Protein AF-A0A1G6MYN5-F1 (afdb_monomer_lite)

Secondary structure (DSSP, 8-state):
---HHHHHHHHHHHHHH-GGGGGS--GGGGGS-GGGHHHHHHHHHHHHHHHHHHHHHHHHHHHHHT---GGGS--SHHHHHHHHHHS-S-----GGGGG-----EEEEEEETTEEEEEEESSHHHHHHHHHHHHHHHHHHHHHSHHHHHTTHHHHHHHHHHHHHHHHHHHT-TTTEEEEEEEGGGTEEEEEESS-SSHHHHHHHS--HHHHHHHHHHHHHHHHHH--EEE-

Foldseek 3Di:
DDDPVRVVVVVVVLCVVQVLLPVDDCVVVRPDDPVCVVVVSVLSSVLSVLLVVLLVVLLVVLCVQPVDDPVVAQQDDVLLQQQCQLQFLFDDDDCVLSVWPFDWDKRWGGHRNHTTIDTDRGPSNSNSNSNSSSVVLVVCCVVPVVSNVVCQVVLVCVLQVVLCVLCVVLVNNQQWDFPDADRSSLETEIDGPPDPDPVVSCVVPPDVSSVVSVVVSQVCCCNRRSHHYDD

Radius of gyration: 19.78 Å; chains: 1; bounding box: 45×41×48 Å

Sequence (231 aa):
MYDNDDYNEMIKKILENNPELRNFNLDFLKDINPDDLEEIISKLKEASMKFQKAEDKVKQKVNEKLSFEKKELSIDYDNYLKTIMIFPFALAVGEDILEDKSEEGYLKGEFFGKKVNFNYNNIYELISIKKNVAMKIGLLIRKNYPDFLEFREDIMSYLRNTTNKYLESFGFEEDFEIKDIREFNMVVKLKPKNYDSIEQFYENHLDLEKIDKYKILKAYLITEFSIAIID

Organism: NCBI:txid28234

pLDDT: mean 86.79, std 8.68, range [56.31, 96.38]

Structure (mmCIF, N/CA/C/O backbone):
data_AF-A0A1G6MYN5-F1
#
_entry.id   AF-A0A1G6MYN5-F1
#
loop_
_atom_site.group_PDB
_atom_site.id
_atom_site.type_symbol
_atom_site.label_atom_id
_atom_site.label_alt_id
_atom_site.label_comp_id
_atom_site.label_asym_id
_atom_site.label_entity_id
_atom_site.label_seq_id
_atom_site.pdbx_PDB_ins_code
_atom_site.Cartn_x
_atom_site.Cartn_y
_atom_site.Cartn_z
_atom_site.occupancy
_atom_site.B_iso_or_equiv
_atom_site.auth_seq_id
_atom_site.auth_comp_id
_atom_site.auth_asym_id
_atom_site.auth_atom_id
_atom_site.pdbx_PDB_model_num
ATOM 1 N N . MET A 1 1 ? 20.981 10.937 -19.500 1.00 56.59 1 MET A N 1
ATOM 2 C CA . MET A 1 1 ? 20.850 9.540 -19.045 1.00 56.59 1 MET A CA 1
ATOM 3 C C . MET A 1 1 ? 22.161 9.135 -18.414 1.00 56.59 1 MET A C 1
ATOM 5 O O . MET A 1 1 ? 23.184 9.187 -19.090 1.00 56.59 1 MET A O 1
ATOM 9 N N . TYR A 1 2 ? 22.126 8.833 -17.121 1.00 61.06 2 TYR A N 1
ATOM 10 C CA . TYR A 1 2 ? 23.288 8.346 -16.381 1.00 61.06 2 TYR A CA 1
ATOM 11 C C . TYR A 1 2 ? 23.479 6.846 -16.640 1.00 61.06 2 TYR A C 1
ATOM 13 O O . TYR A 1 2 ? 22.494 6.105 -16.708 1.00 61.06 2 TYR A O 1
ATOM 21 N N . ASP A 1 3 ? 24.729 6.398 -16.767 1.00 77.12 3 ASP A N 1
ATOM 22 C CA . ASP A 1 3 ? 25.039 4.970 -16.655 1.00 77.12 3 ASP A CA 1
ATOM 23 C C . ASP A 1 3 ? 24.784 4.495 -15.210 1.00 77.12 3 ASP A C 1
ATOM 25 O O . ASP A 1 3 ? 24.717 5.301 -14.279 1.00 77.12 3 ASP A O 1
ATOM 29 N N . ASN A 1 4 ? 24.596 3.191 -15.007 1.00 73.94 4 ASN A N 1
ATOM 30 C CA . ASN A 1 4 ? 24.208 2.609 -13.722 1.00 73.94 4 ASN A CA 1
ATOM 31 C C . ASN A 1 4 ? 25.201 2.936 -12.595 1.00 73.94 4 ASN A C 1
ATOM 33 O O . ASN A 1 4 ? 24.770 3.234 -11.481 1.00 73.94 4 ASN A O 1
ATOM 37 N N . ASP A 1 5 ? 26.506 2.914 -12.870 1.00 81.19 5 ASP A N 1
ATOM 38 C CA . ASP A 1 5 ? 27.530 3.195 -11.856 1.00 81.19 5 ASP A CA 1
ATOM 39 C C . ASP A 1 5 ? 27.539 4.679 -11.452 1.00 81.19 5 ASP A C 1
ATOM 41 O O . ASP A 1 5 ? 27.531 4.997 -10.258 1.00 81.19 5 ASP A O 1
ATOM 45 N N . ASP A 1 6 ? 27.432 5.584 -12.430 1.00 81.44 6 ASP A N 1
ATOM 46 C CA . ASP A 1 6 ? 27.347 7.031 -12.197 1.00 81.44 6 ASP A CA 1
ATOM 47 C C . ASP A 1 6 ? 26.062 7.409 -11.442 1.00 81.44 6 ASP A C 1
ATOM 49 O O . ASP A 1 6 ? 26.084 8.226 -10.516 1.00 81.44 6 ASP A O 1
ATOM 53 N N . TYR A 1 7 ? 24.935 6.780 -11.797 1.00 83.31 7 TYR A N 1
ATOM 54 C CA . TYR A 1 7 ? 23.655 6.965 -11.116 1.00 83.31 7 TYR A CA 1
ATOM 55 C C . TYR A 1 7 ? 23.725 6.513 -9.651 1.00 83.31 7 TYR A C 1
ATOM 57 O O . TYR A 1 7 ? 23.313 7.245 -8.748 1.00 83.31 7 TYR A O 1
ATOM 65 N N . ASN A 1 8 ? 24.303 5.337 -9.392 1.00 84.75 8 ASN A N 1
ATOM 66 C CA . ASN A 1 8 ? 24.459 4.811 -8.038 1.00 84.75 8 ASN A CA 1
ATOM 67 C C . ASN A 1 8 ? 25.338 5.722 -7.165 1.00 84.75 8 ASN A C 1
ATOM 69 O O . ASN A 1 8 ? 25.009 5.968 -5.999 1.00 84.75 8 ASN A O 1
ATOM 73 N N . GLU A 1 9 ? 26.434 6.258 -7.711 1.00 88.56 9 GLU A N 1
ATOM 74 C CA . GLU A 1 9 ? 27.291 7.201 -6.986 1.00 88.56 9 GLU A CA 1
ATOM 75 C C . GLU A 1 9 ? 26.574 8.535 -6.717 1.00 88.56 9 GLU A C 1
ATOM 77 O O . GLU A 1 9 ? 26.666 9.082 -5.610 1.00 88.56 9 GLU A O 1
ATOM 82 N N . MET A 1 10 ? 25.811 9.037 -7.692 1.00 88.69 10 MET A N 1
ATOM 83 C CA . MET A 1 10 ? 24.990 10.238 -7.544 1.00 88.69 10 MET A CA 1
ATOM 84 C C . MET A 1 10 ? 23.942 10.073 -6.435 1.00 88.69 10 MET A C 1
ATOM 86 O O . MET A 1 10 ? 23.881 10.902 -5.523 1.00 88.69 10 MET A O 1
ATOM 90 N N . ILE A 1 11 ? 23.160 8.987 -6.457 1.00 89.56 11 ILE A N 1
ATOM 91 C CA . ILE A 1 11 ? 22.150 8.693 -5.429 1.00 89.56 11 ILE A CA 1
ATOM 92 C C . ILE A 1 11 ? 22.792 8.574 -4.053 1.00 89.56 11 ILE A C 1
ATOM 94 O O . ILE A 1 11 ? 22.287 9.141 -3.080 1.00 89.56 11 ILE A O 1
ATOM 98 N N . LYS A 1 12 ? 23.937 7.894 -3.957 1.00 90.06 12 LYS A N 1
ATOM 99 C CA . LYS A 1 12 ? 24.660 7.772 -2.692 1.00 90.06 12 LYS A CA 1
ATOM 100 C C . LYS A 1 12 ? 25.031 9.146 -2.123 1.00 90.06 12 LYS A C 1
ATOM 102 O O . LYS A 1 12 ? 24.720 9.411 -0.963 1.00 90.06 12 LYS A O 1
ATOM 107 N N . LYS A 1 13 ? 25.605 10.043 -2.934 1.00 91.50 13 LYS A N 1
ATOM 108 C CA . LYS A 1 13 ? 25.933 11.421 -2.518 1.00 91.50 13 LYS A CA 1
ATOM 109 C C . LYS A 1 13 ? 24.691 12.215 -2.104 1.00 91.50 13 LYS A C 1
ATOM 111 O O . LYS A 1 13 ? 24.723 12.922 -1.097 1.00 91.50 13 LYS A O 1
ATOM 116 N N . ILE A 1 14 ? 23.586 12.088 -2.842 1.00 90.19 14 ILE A N 1
ATOM 117 C CA . ILE A 1 14 ? 22.315 12.752 -2.511 1.00 90.19 14 ILE A CA 1
ATOM 118 C C . ILE A 1 14 ? 21.819 12.312 -1.130 1.00 90.19 14 ILE A C 1
ATOM 120 O O . ILE A 1 14 ? 21.475 13.167 -0.314 1.00 90.19 14 ILE A O 1
ATOM 124 N N . LEU A 1 15 ? 21.812 11.005 -0.852 1.00 91.56 15 LEU A N 1
ATOM 125 C CA . LEU A 1 15 ? 21.312 10.434 0.403 1.00 91.56 15 LEU A CA 1
ATOM 126 C C . LEU A 1 15 ? 22.259 10.632 1.596 1.00 91.56 15 LEU A C 1
ATOM 128 O O . LEU A 1 15 ? 21.806 10.583 2.741 1.00 91.56 15 LEU A O 1
ATOM 132 N N . GLU A 1 16 ? 23.557 10.822 1.357 1.00 92.88 16 GLU A N 1
ATOM 133 C CA . GLU A 1 16 ? 24.522 11.227 2.388 1.00 92.88 16 GLU A CA 1
ATOM 134 C C . GLU A 1 16 ? 24.288 12.680 2.821 1.00 92.88 16 GLU A C 1
ATOM 136 O O . GLU A 1 16 ? 24.279 12.970 4.017 1.00 92.88 16 GLU A O 1
ATOM 141 N N . ASN A 1 17 ? 24.025 13.572 1.863 1.00 91.00 17 ASN A N 1
ATOM 142 C CA . ASN A 1 17 ? 23.798 14.995 2.128 1.00 91.00 17 ASN A CA 1
ATOM 143 C C . ASN A 1 17 ? 22.359 15.323 2.559 1.00 91.00 17 ASN A C 1
ATOM 145 O O . ASN A 1 17 ? 22.133 16.340 3.213 1.00 91.00 17 ASN A O 1
ATOM 149 N N . ASN A 1 18 ? 21.387 14.485 2.190 1.00 90.44 18 ASN A N 1
ATOM 150 C CA . ASN A 1 18 ? 19.957 14.686 2.441 1.00 90.44 18 ASN A CA 1
ATOM 151 C C . ASN A 1 18 ? 19.319 13.363 2.913 1.00 90.44 18 ASN A C 1
ATOM 153 O O . ASN A 1 18 ? 18.563 12.722 2.172 1.00 90.44 18 ASN A O 1
ATOM 157 N N . PRO A 1 19 ? 19.650 12.889 4.129 1.00 89.00 19 PRO A N 1
ATOM 158 C CA . PRO A 1 19 ? 19.192 11.594 4.636 1.00 89.00 19 PRO A CA 1
ATOM 159 C C . PRO A 1 19 ? 17.662 11.463 4.716 1.00 89.00 19 PRO A C 1
ATOM 161 O O . PRO A 1 19 ? 17.139 10.349 4.665 1.00 89.00 19 PRO A O 1
ATOM 164 N N . GLU A 1 20 ? 16.932 12.575 4.805 1.00 84.50 20 GLU A N 1
ATOM 165 C CA . GLU A 1 20 ? 15.470 12.638 4.786 1.00 84.50 20 GLU A CA 1
ATOM 166 C C . GLU A 1 20 ? 14.842 12.141 3.473 1.00 84.50 20 GLU A C 1
ATOM 168 O O . GLU A 1 20 ? 13.662 11.776 3.461 1.00 84.50 20 GLU A O 1
ATOM 173 N N . LEU A 1 21 ? 15.619 12.085 2.383 1.00 87.19 21 LEU A N 1
ATOM 174 C CA . LEU A 1 21 ? 15.157 11.638 1.067 1.00 87.19 21 LEU A CA 1
ATOM 175 C C . LEU A 1 21 ? 15.106 10.113 0.917 1.00 87.19 21 LEU A C 1
ATOM 177 O O . LEU A 1 21 ? 14.526 9.616 -0.043 1.00 87.19 21 LEU A O 1
ATOM 181 N N . ARG A 1 22 ? 15.610 9.350 1.898 1.00 83.06 22 ARG A N 1
ATOM 182 C CA . ARG A 1 22 ? 15.541 7.872 1.912 1.00 83.06 22 ARG A CA 1
ATOM 183 C C . ARG A 1 22 ? 14.116 7.309 1.892 1.00 83.06 22 ARG A C 1
ATOM 185 O O . ARG A 1 22 ? 13.938 6.114 1.690 1.00 83.06 22 ARG A O 1
ATOM 192 N N . ASN A 1 23 ? 13.117 8.149 2.155 1.00 72.50 23 ASN A N 1
ATOM 193 C CA . ASN A 1 23 ? 11.708 7.765 2.159 1.00 72.50 23 ASN A CA 1
ATOM 194 C C . ASN A 1 23 ? 11.050 7.844 0.770 1.00 72.50 23 ASN A C 1
ATOM 196 O O . ASN A 1 23 ? 9.886 7.472 0.643 1.00 72.50 23 ASN A O 1
ATOM 200 N N . PHE A 1 24 ? 11.763 8.338 -0.245 1.00 76.94 24 PHE A N 1
ATOM 201 C CA . PHE A 1 24 ? 11.274 8.461 -1.616 1.00 76.94 24 PHE A CA 1
ATOM 202 C C . PHE A 1 24 ? 11.892 7.378 -2.500 1.00 76.94 24 PHE A C 1
ATOM 204 O O . PHE A 1 24 ? 13.040 6.983 -2.295 1.00 76.94 24 PHE A O 1
ATOM 211 N N . ASN A 1 25 ? 11.142 6.922 -3.506 1.00 75.69 25 ASN A N 1
ATOM 212 C CA . ASN A 1 25 ? 11.751 6.211 -4.622 1.00 75.69 25 ASN A CA 1
ATOM 213 C C . ASN A 1 25 ? 12.433 7.250 -5.520 1.00 75.69 25 ASN A C 1
ATOM 215 O O . ASN A 1 25 ? 11.754 8.124 -6.054 1.00 75.69 25 ASN A O 1
ATOM 219 N N . LEU A 1 26 ? 13.756 7.167 -5.649 1.00 82.25 26 LEU A N 1
ATOM 220 C CA . LEU A 1 26 ? 14.553 8.114 -6.426 1.00 82.25 26 LEU A CA 1
ATOM 221 C C . LEU A 1 26 ? 14.899 7.606 -7.832 1.00 82.25 26 LEU A C 1
ATOM 223 O O . LEU A 1 26 ? 15.544 8.341 -8.567 1.00 82.25 26 LEU A O 1
ATOM 227 N N . ASP A 1 27 ? 14.436 6.413 -8.228 1.00 77.62 27 ASP A N 1
ATOM 228 C CA . ASP A 1 27 ? 14.738 5.778 -9.526 1.00 77.62 27 ASP A CA 1
ATOM 229 C C . ASP A 1 27 ? 14.432 6.668 -10.737 1.00 77.62 27 ASP A C 1
ATOM 231 O O . ASP A 1 27 ? 15.121 6.598 -11.754 1.00 77.62 27 ASP A O 1
ATOM 235 N N . PHE A 1 28 ? 13.448 7.561 -10.613 1.00 76.75 28 PHE A N 1
ATOM 236 C CA . PHE A 1 28 ? 13.094 8.528 -11.653 1.00 76.75 28 PHE A CA 1
ATOM 237 C C . PHE A 1 28 ? 14.210 9.550 -11.950 1.00 76.75 28 PHE A C 1
ATOM 239 O O . PHE A 1 28 ? 14.260 10.103 -13.046 1.00 76.75 28 PHE A O 1
ATOM 246 N N . LEU A 1 29 ? 15.148 9.769 -11.019 1.00 82.69 29 LEU A N 1
ATOM 247 C CA . LEU A 1 29 ? 16.277 10.683 -11.215 1.00 82.69 29 LEU A CA 1
ATOM 248 C C . LEU A 1 29 ? 17.272 10.181 -12.274 1.00 82.69 29 LEU A C 1
ATOM 250 O O . LEU A 1 29 ? 18.101 10.955 -12.747 1.00 82.69 29 LEU A O 1
ATOM 254 N N . LYS A 1 30 ? 17.210 8.903 -12.667 1.00 80.25 30 LYS A N 1
ATOM 255 C CA . LYS A 1 30 ? 18.104 8.326 -13.683 1.00 80.25 30 LYS A CA 1
ATOM 256 C C . LYS A 1 30 ? 17.929 8.966 -15.064 1.00 80.25 30 LYS A C 1
ATOM 258 O O . LYS A 1 30 ? 18.902 9.121 -15.815 1.00 80.25 30 LYS A O 1
ATOM 263 N N . ASP A 1 31 ? 16.701 9.373 -15.363 1.00 77.19 31 ASP A N 1
ATOM 264 C CA . ASP A 1 31 ? 16.297 9.909 -16.662 1.00 77.19 31 ASP A CA 1
ATOM 265 C C . ASP A 1 31 ? 16.166 11.439 -16.654 1.00 77.19 31 ASP A C 1
ATOM 267 O O . ASP A 1 31 ? 15.770 12.039 -17.653 1.00 77.19 31 ASP A O 1
ATOM 271 N N . ILE A 1 32 ? 16.537 12.080 -15.542 1.00 79.94 32 ILE A N 1
ATOM 272 C CA . ILE A 1 32 ? 16.354 13.514 -15.344 1.00 79.94 32 ILE A CA 1
ATOM 273 C C . ILE A 1 32 ? 17.451 14.340 -16.009 1.00 79.94 32 ILE A C 1
ATOM 275 O O . ILE A 1 32 ? 18.600 13.903 -16.139 1.00 79.94 32 ILE A O 1
ATOM 279 N N . ASN A 1 33 ? 17.099 15.554 -16.431 1.00 81.56 33 ASN A N 1
ATOM 280 C CA . ASN A 1 33 ? 18.081 16.520 -16.901 1.00 81.56 33 ASN A CA 1
ATOM 281 C C . ASN A 1 33 ? 18.935 16.987 -15.703 1.00 81.56 33 ASN A C 1
ATOM 283 O O . ASN A 1 33 ? 18.360 17.436 -14.709 1.00 81.56 33 ASN A O 1
ATOM 287 N N . PRO A 1 34 ? 20.279 16.900 -15.761 1.00 81.50 34 PRO A N 1
ATOM 288 C CA . PRO A 1 34 ? 21.144 17.301 -14.650 1.00 81.50 34 PRO A CA 1
ATOM 289 C C . PRO A 1 34 ? 20.908 18.733 -14.157 1.00 81.50 34 PRO A C 1
ATOM 291 O O . PRO A 1 34 ? 21.063 18.995 -12.967 1.00 81.50 34 PRO A O 1
ATOM 294 N N . ASP A 1 35 ? 20.498 19.634 -15.053 1.00 83.88 35 ASP A N 1
ATOM 295 C CA . ASP A 1 35 ? 20.207 21.032 -14.720 1.00 83.88 35 ASP A CA 1
ATOM 296 C C . ASP A 1 35 ? 18.985 21.179 -13.789 1.00 83.88 35 ASP A C 1
ATOM 298 O O . ASP A 1 35 ? 18.930 22.108 -12.986 1.00 83.88 35 ASP A O 1
ATOM 302 N N . ASP A 1 36 ? 18.043 20.230 -13.837 1.00 84.69 36 ASP A N 1
ATOM 303 C CA . ASP A 1 36 ? 16.818 20.234 -13.024 1.00 84.69 36 ASP A CA 1
ATOM 304 C C . ASP A 1 36 ? 17.011 19.505 -11.679 1.00 84.69 36 ASP A C 1
ATOM 306 O O . ASP A 1 36 ? 16.157 19.561 -10.788 1.00 84.69 36 ASP A O 1
ATOM 310 N N . LEU A 1 37 ? 18.144 18.813 -11.504 1.00 85.88 37 LEU A N 1
ATOM 311 C CA . LEU A 1 37 ? 18.396 17.945 -10.356 1.00 85.88 37 LEU A CA 1
ATOM 312 C C . LEU A 1 37 ? 18.348 18.720 -9.034 1.00 85.88 37 LEU A C 1
ATOM 314 O O . LEU A 1 37 ? 17.692 18.280 -8.090 1.00 85.88 37 LEU A O 1
ATOM 318 N N . GLU A 1 38 ? 19.011 19.876 -8.947 1.00 86.56 38 GLU A N 1
ATOM 319 C CA . GLU A 1 38 ? 19.022 20.676 -7.713 1.00 86.56 38 GLU A CA 1
ATOM 320 C C . GLU A 1 38 ? 17.620 21.161 -7.327 1.00 86.56 38 GLU A C 1
ATOM 322 O O . GLU A 1 38 ? 17.248 21.107 -6.149 1.00 86.56 38 GLU A O 1
ATOM 327 N N . GLU A 1 39 ? 16.820 21.585 -8.309 1.00 86.94 39 GLU A N 1
ATOM 328 C CA . GLU A 1 39 ? 15.441 22.020 -8.084 1.00 86.94 39 GLU A CA 1
ATOM 329 C C . GLU A 1 39 ? 14.593 20.872 -7.530 1.00 86.94 39 GLU A C 1
ATOM 331 O O . GLU A 1 39 ? 13.871 21.036 -6.543 1.00 86.94 39 GLU A O 1
ATOM 336 N N . ILE A 1 40 ? 14.713 19.687 -8.122 1.00 86.75 40 ILE A N 1
ATOM 337 C CA . ILE A 1 40 ? 13.932 18.513 -7.730 1.00 86.75 40 ILE A CA 1
ATOM 338 C C . ILE A 1 40 ? 14.336 18.021 -6.347 1.00 86.75 40 ILE A C 1
ATOM 340 O O . ILE A 1 40 ? 13.469 17.754 -5.514 1.00 86.75 40 ILE A O 1
ATOM 344 N N . ILE A 1 41 ? 15.635 17.984 -6.047 1.00 88.19 41 ILE A N 1
ATOM 345 C CA . ILE A 1 41 ? 16.116 17.680 -4.698 1.00 88.19 41 ILE A CA 1
ATOM 346 C C . ILE A 1 41 ? 15.558 18.690 -3.690 1.00 88.19 41 ILE A C 1
ATOM 348 O O . ILE A 1 41 ? 15.083 18.285 -2.628 1.00 88.19 41 ILE A O 1
ATOM 352 N N . SER A 1 42 ? 15.537 19.984 -4.018 1.00 87.75 42 SER A N 1
ATOM 353 C CA . SER A 1 42 ? 14.935 21.010 -3.160 1.00 87.75 42 SER A CA 1
ATOM 354 C C . SER A 1 42 ? 13.440 20.754 -2.907 1.00 87.75 42 SER A C 1
ATOM 356 O O . SER A 1 42 ? 13.007 20.737 -1.750 1.00 87.75 42 SER A O 1
ATOM 358 N N . LYS A 1 43 ? 12.662 20.444 -3.956 1.00 86.56 43 LYS A N 1
ATOM 359 C CA . LYS A 1 43 ? 11.232 20.095 -3.847 1.00 86.56 43 LYS A CA 1
ATOM 360 C C . LYS A 1 43 ? 11.002 18.858 -2.981 1.00 86.56 43 LYS A C 1
ATOM 362 O O . LYS A 1 43 ? 10.129 18.866 -2.116 1.00 86.56 43 LYS A O 1
ATOM 367 N N . LEU A 1 44 ? 11.802 17.807 -3.161 1.00 86.75 44 LEU A N 1
ATOM 368 C CA . LEU A 1 44 ? 11.697 16.581 -2.366 1.00 86.75 44 LEU A CA 1
ATOM 369 C C . LEU A 1 44 ? 12.015 16.824 -0.886 1.00 86.75 44 LEU A C 1
ATOM 371 O O . LEU A 1 44 ? 11.352 16.263 -0.012 1.00 86.75 44 LEU A O 1
ATOM 375 N N . LYS A 1 45 ? 12.992 17.686 -0.579 1.00 88.25 45 LYS A N 1
ATOM 376 C CA . LYS A 1 45 ? 13.301 18.077 0.806 1.00 88.25 45 LYS A CA 1
ATOM 377 C C . LYS A 1 45 ? 12.144 18.833 1.436 1.00 88.25 45 LYS A C 1
ATOM 379 O O . LYS A 1 45 ? 11.738 18.516 2.555 1.00 88.25 45 LYS A O 1
ATOM 384 N N . GLU A 1 46 ? 11.584 19.798 0.713 1.00 87.81 46 GLU A N 1
ATOM 385 C CA . GLU A 1 46 ? 10.413 20.539 1.172 1.00 87.81 46 GLU A CA 1
ATOM 386 C C . GLU A 1 46 ? 9.223 19.598 1.415 1.00 87.81 46 GLU A C 1
ATOM 388 O O . GLU A 1 46 ? 8.602 19.651 2.480 1.00 87.81 46 GLU A O 1
ATOM 393 N N . ALA A 1 47 ? 8.953 18.683 0.482 1.00 85.00 47 ALA A N 1
ATOM 394 C CA . ALA A 1 47 ? 7.919 17.665 0.624 1.00 85.00 47 ALA A CA 1
ATOM 395 C C . ALA A 1 47 ? 8.171 16.768 1.845 1.00 85.00 47 ALA A C 1
ATOM 397 O O . ALA A 1 47 ? 7.258 16.548 2.640 1.00 85.00 47 ALA A O 1
ATOM 398 N N . SER A 1 48 ? 9.409 16.310 2.056 1.00 87.38 48 SER A N 1
ATOM 399 C CA . SER A 1 48 ? 9.799 15.525 3.235 1.00 87.38 48 SER A CA 1
ATOM 400 C C . SER A 1 48 ? 9.498 16.273 4.540 1.00 87.38 48 SER A C 1
ATOM 402 O O . SER A 1 48 ? 8.857 15.734 5.445 1.00 87.38 48 SER A O 1
ATOM 404 N N . MET A 1 49 ? 9.856 17.561 4.613 1.00 88.38 49 MET A N 1
ATOM 405 C CA . MET A 1 49 ? 9.541 18.414 5.763 1.00 88.38 49 MET A CA 1
ATOM 406 C C . MET A 1 49 ? 8.029 18.593 5.968 1.00 88.38 49 MET A C 1
ATOM 408 O O . MET A 1 49 ? 7.558 18.570 7.110 1.00 88.38 49 MET A O 1
ATOM 412 N N . LYS A 1 50 ? 7.253 18.776 4.890 1.00 88.06 50 LYS A N 1
ATOM 413 C CA . LYS A 1 50 ? 5.783 18.874 4.948 1.00 88.06 50 LYS A CA 1
ATOM 414 C C . LYS A 1 50 ? 5.161 17.571 5.450 1.00 88.06 50 LYS A C 1
ATOM 416 O O . LYS A 1 50 ? 4.333 17.622 6.360 1.00 88.06 50 LYS A O 1
ATOM 421 N N . PHE A 1 51 ? 5.615 16.419 4.952 1.00 86.81 51 PHE A N 1
ATOM 422 C CA . PHE A 1 51 ? 5.193 15.103 5.437 1.00 86.81 51 PHE A CA 1
ATOM 423 C C . PHE A 1 51 ? 5.499 14.912 6.917 1.00 86.81 51 PHE A C 1
ATOM 425 O O . PHE A 1 51 ? 4.630 14.467 7.658 1.00 86.81 51 PHE A O 1
ATOM 432 N N . GLN A 1 52 ? 6.696 15.275 7.378 1.00 88.31 52 GLN A N 1
ATOM 433 C CA . GLN A 1 52 ? 7.058 15.110 8.784 1.00 88.31 52 GLN A CA 1
ATOM 434 C C . GLN A 1 52 ? 6.175 15.962 9.708 1.00 88.31 52 GLN A C 1
ATOM 436 O O . GLN A 1 52 ? 5.650 15.463 10.702 1.00 88.31 52 GLN A O 1
ATOM 441 N N . LYS A 1 53 ? 5.924 17.224 9.340 1.00 89.19 53 LYS A N 1
ATOM 442 C CA . LYS A 1 53 ? 4.999 18.098 10.081 1.00 89.19 53 LYS A CA 1
ATOM 443 C C . LYS A 1 53 ? 3.567 17.556 10.081 1.00 89.19 53 LYS A C 1
ATOM 445 O O . LYS A 1 53 ? 2.886 17.614 11.106 1.00 89.19 53 LYS A O 1
ATOM 450 N N . ALA A 1 54 ? 3.106 17.045 8.939 1.00 90.44 54 ALA A N 1
ATOM 451 C CA . ALA A 1 54 ? 1.789 16.435 8.811 1.00 90.44 54 ALA A CA 1
ATOM 452 C C . ALA A 1 54 ? 1.664 15.178 9.686 1.00 90.44 54 ALA A C 1
ATOM 454 O O . ALA A 1 54 ? 0.688 15.047 10.423 1.00 90.44 54 ALA A O 1
ATOM 455 N N . GLU A 1 55 ? 2.670 14.301 9.676 1.00 89.19 55 GLU A N 1
ATOM 456 C CA . GLU A 1 55 ? 2.748 13.100 10.514 1.00 89.19 55 GLU A CA 1
ATOM 457 C C . GLU A 1 55 ? 2.616 13.427 12.001 1.00 89.19 55 GLU A C 1
ATOM 459 O O . GLU A 1 55 ? 1.756 12.856 12.674 1.00 89.19 55 GLU A O 1
ATOM 464 N N . ASP A 1 56 ? 3.414 14.370 12.508 1.00 88.88 56 ASP A N 1
ATOM 465 C CA . ASP A 1 56 ? 3.411 14.729 13.930 1.00 88.88 56 ASP A CA 1
ATOM 466 C C . ASP A 1 56 ? 2.031 15.228 14.385 1.00 88.88 56 ASP A C 1
ATOM 468 O O . ASP A 1 56 ? 1.527 14.828 15.439 1.00 88.88 56 ASP A O 1
ATOM 472 N N . LYS A 1 57 ? 1.369 16.038 13.551 1.00 88.38 57 LYS A N 1
ATOM 473 C CA . LYS A 1 57 ? 0.017 16.553 13.811 1.00 88.38 57 LYS A CA 1
ATOM 474 C C . LYS A 1 57 ? -1.056 15.463 13.720 1.00 88.38 57 LYS A C 1
ATOM 476 O O . LYS A 1 57 ? -1.988 15.419 14.526 1.00 88.38 57 LYS A O 1
ATOM 481 N N . VAL A 1 58 ? -0.964 14.592 12.719 1.00 93.12 58 VAL A N 1
ATOM 482 C CA . VAL A 1 58 ? -1.986 13.583 12.410 1.00 93.12 58 VAL A CA 1
ATOM 483 C C . VAL A 1 58 ? -1.935 12.398 13.368 1.00 93.12 58 VAL A C 1
ATOM 485 O O . VAL A 1 58 ? -2.980 11.836 13.702 1.00 93.12 58 VAL A O 1
ATOM 488 N N . LYS A 1 59 ? -0.750 12.013 13.844 1.00 92.12 59 LYS A N 1
ATOM 489 C CA . LYS A 1 59 ? -0.560 10.814 14.666 1.00 92.12 59 LYS A CA 1
ATOM 490 C C . LYS A 1 59 ? -1.437 10.810 15.917 1.00 92.12 59 LYS A C 1
ATOM 492 O O . LYS A 1 59 ? -2.101 9.811 16.198 1.00 92.12 59 LYS A O 1
ATOM 497 N N . GLN A 1 60 ? -1.490 11.925 16.650 1.00 89.44 60 GLN A N 1
ATOM 498 C CA . GLN A 1 60 ? -2.359 12.054 17.825 1.00 89.44 60 GLN A CA 1
ATOM 499 C C . GLN A 1 60 ? -3.839 11.927 17.439 1.00 89.44 60 GLN A C 1
ATOM 501 O O . GLN A 1 60 ? -4.565 11.121 18.016 1.00 89.44 60 GLN A O 1
ATOM 506 N N . LYS A 1 61 ? -4.260 12.642 16.393 1.00 91.81 61 LYS A N 1
ATOM 507 C CA . LYS A 1 61 ? -5.634 12.620 15.880 1.00 91.81 61 LYS A CA 1
ATOM 508 C C . LYS A 1 61 ? -6.097 11.218 15.473 1.00 91.81 61 LYS A C 1
ATOM 510 O O . LYS A 1 61 ? -7.236 10.844 15.744 1.00 91.81 61 LYS A O 1
ATOM 515 N N . VAL A 1 62 ? -5.234 10.442 14.816 1.00 94.31 62 VAL A N 1
ATOM 516 C CA . VAL A 1 62 ? -5.524 9.047 14.448 1.00 94.31 62 VAL A CA 1
ATOM 517 C C . VAL A 1 62 ? -5.620 8.165 15.686 1.00 94.31 62 VAL A C 1
ATOM 519 O O . VAL A 1 62 ? -6.547 7.364 15.784 1.00 94.31 62 VAL A O 1
ATOM 522 N N . ASN A 1 63 ? -4.713 8.327 16.652 1.00 91.81 63 ASN A N 1
ATOM 523 C CA . ASN A 1 63 ? -4.752 7.565 17.900 1.00 91.81 63 ASN A CA 1
ATOM 524 C C . ASN A 1 63 ? -6.047 7.789 18.686 1.00 91.81 63 ASN A C 1
ATOM 526 O O . ASN A 1 63 ? -6.609 6.820 19.185 1.00 91.81 63 ASN A O 1
ATOM 530 N N . GLU A 1 64 ? -6.513 9.033 18.771 1.00 91.12 64 GLU A N 1
ATOM 531 C CA . GLU A 1 64 ? -7.747 9.393 19.473 1.00 91.12 64 GLU A CA 1
ATOM 532 C C . GLU A 1 64 ? -8.992 8.886 18.738 1.00 91.12 64 GLU A C 1
ATOM 534 O O . GLU A 1 64 ? -9.890 8.325 19.354 1.00 91.12 64 GLU A O 1
ATOM 539 N N . LYS A 1 65 ? -9.056 9.034 17.407 1.00 93.12 65 LYS A N 1
ATOM 540 C CA . LYS A 1 65 ? -10.236 8.609 16.633 1.00 93.12 65 LYS A CA 1
ATOM 541 C C . LYS A 1 65 ? -10.360 7.102 16.453 1.00 93.12 65 LYS A C 1
ATOM 543 O O . LYS A 1 65 ? -11.463 6.629 16.201 1.00 93.12 65 LYS A O 1
ATOM 548 N N . LEU A 1 66 ? -9.252 6.369 16.540 1.00 94.12 66 LEU A N 1
ATOM 549 C CA . LEU A 1 66 ? -9.217 4.911 16.412 1.00 94.12 66 LEU A CA 1
ATOM 550 C C . LEU A 1 66 ? -8.947 4.212 17.749 1.00 94.12 66 LEU A C 1
ATOM 552 O O . LEU A 1 6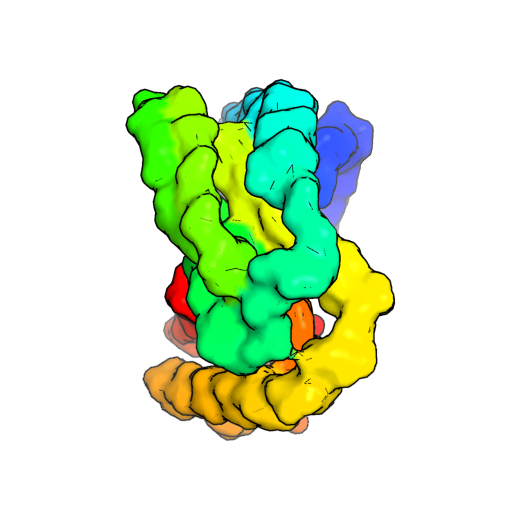6 ? -8.403 3.106 17.770 1.00 94.12 66 LEU A O 1
ATOM 556 N N . SER A 1 67 ? -9.304 4.835 18.873 1.00 91.31 67 SER A N 1
ATOM 557 C CA . SER A 1 67 ? -9.187 4.240 20.208 1.00 91.31 67 SER A CA 1
ATOM 558 C C . SER A 1 67 ? -10.323 3.247 20.502 1.00 91.31 67 SER A C 1
ATOM 560 O O . SER A 1 67 ? -10.971 3.335 21.542 1.00 91.31 67 SER A O 1
ATOM 562 N N . PHE A 1 68 ? -10.598 2.335 19.571 1.00 92.19 68 PHE A N 1
ATOM 563 C CA . PHE A 1 68 ? -11.627 1.309 19.731 1.00 92.19 68 PHE A CA 1
ATOM 564 C C . PHE A 1 68 ? -11.070 0.092 20.465 1.00 92.19 68 PHE A C 1
ATOM 566 O O . PHE A 1 68 ? -9.941 -0.346 20.215 1.00 92.19 68 PHE A O 1
ATOM 573 N N . GLU A 1 69 ? -11.880 -0.500 21.333 1.00 89.88 69 GLU A N 1
ATOM 574 C CA . GLU A 1 69 ? -11.606 -1.829 21.857 1.00 89.88 69 GLU A CA 1
ATOM 575 C C . GLU A 1 69 ? -11.897 -2.893 20.793 1.00 89.88 69 GLU A C 1
ATOM 577 O O . GLU A 1 69 ? -12.820 -2.761 19.992 1.00 89.88 69 GLU A O 1
ATOM 582 N N . LYS A 1 70 ? -11.158 -4.010 20.824 1.00 89.31 70 LYS A N 1
ATOM 583 C CA . LYS A 1 70 ? -11.344 -5.124 19.876 1.00 89.31 70 LYS A CA 1
ATOM 584 C C . LYS A 1 70 ? -12.808 -5.579 19.785 1.00 89.31 70 LYS A C 1
ATOM 586 O O . LYS A 1 70 ? -13.305 -5.798 18.692 1.00 89.31 70 LYS A O 1
ATOM 591 N N . LYS A 1 71 ? -13.501 -5.677 20.926 1.00 92.19 71 LYS A N 1
ATOM 592 C CA . LYS A 1 71 ? -14.904 -6.130 21.018 1.00 92.19 71 LYS A CA 1
ATOM 593 C C . LYS A 1 71 ? -15.897 -5.222 20.284 1.00 92.19 71 LYS A C 1
ATOM 595 O O . LYS A 1 71 ? -17.038 -5.609 20.071 1.00 92.19 71 LYS A O 1
ATOM 600 N N . GLU A 1 72 ? -15.491 -3.996 19.971 1.00 94.31 72 GLU A N 1
ATOM 601 C CA . GLU A 1 72 ? -16.310 -3.050 19.229 1.00 94.31 72 GLU A CA 1
ATOM 602 C C . GLU A 1 72 ? -16.144 -3.209 17.716 1.00 94.31 72 GLU A C 1
ATOM 604 O O . GLU A 1 72 ? -16.968 -2.688 16.971 1.00 94.31 72 GLU A O 1
ATOM 609 N N . LEU A 1 73 ? -15.088 -3.885 17.264 1.00 96.31 73 LEU A N 1
ATOM 610 C CA . LEU A 1 73 ? -14.743 -4.032 15.857 1.00 96.31 73 LEU A CA 1
ATOM 611 C C . LEU A 1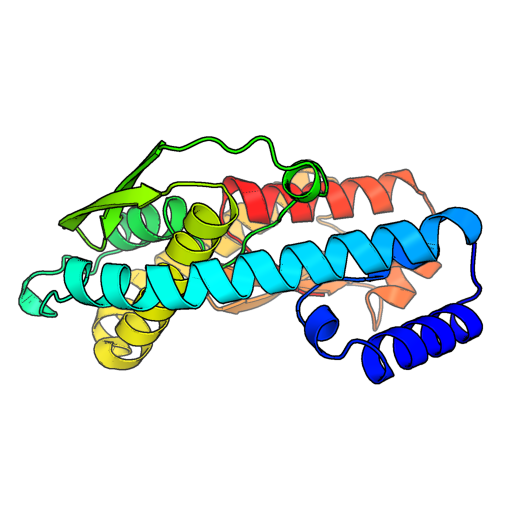 73 ? -15.382 -5.293 15.268 1.00 96.31 73 LEU A C 1
ATOM 613 O O . LEU A 1 73 ? -15.422 -6.337 15.916 1.00 96.31 73 LEU A O 1
ATOM 617 N N . SER A 1 74 ? -15.831 -5.195 14.017 1.00 95.81 74 SER A N 1
ATOM 618 C CA . SER A 1 74 ? -16.254 -6.345 13.210 1.00 95.81 74 SER A CA 1
ATOM 619 C C . SER A 1 74 ? -15.067 -6.797 12.368 1.00 95.81 74 SER A C 1
ATOM 621 O O . SER A 1 74 ? -14.730 -6.163 11.365 1.00 95.81 74 SER A O 1
ATOM 623 N N . ILE A 1 75 ? -14.364 -7.826 12.844 1.00 94.44 75 ILE A N 1
ATOM 624 C CA . ILE A 1 75 ? -13.204 -8.405 12.160 1.00 94.44 75 ILE A CA 1
ATOM 625 C C . ILE A 1 75 ? -13.713 -9.555 11.293 1.00 94.44 75 ILE A C 1
ATOM 627 O O . ILE A 1 75 ? -13.854 -10.679 11.754 1.00 94.44 75 ILE A O 1
ATOM 631 N N . ASP A 1 76 ? -14.024 -9.230 10.045 1.00 95.12 76 ASP A N 1
ATOM 632 C CA . ASP A 1 76 ? -14.467 -10.160 9.011 1.00 95.12 76 ASP A CA 1
ATOM 633 C C . ASP A 1 76 ? -13.923 -9.708 7.648 1.00 95.12 76 ASP A C 1
ATOM 635 O O . ASP A 1 76 ? -13.389 -8.599 7.516 1.00 95.12 76 ASP A O 1
ATOM 639 N N . TYR A 1 77 ? -14.049 -10.572 6.640 1.00 94.69 77 TYR A N 1
ATOM 640 C CA . TYR A 1 77 ? -13.536 -10.332 5.292 1.00 94.69 77 TYR A CA 1
ATOM 641 C C . TYR A 1 77 ? -14.032 -9.011 4.682 1.00 94.69 77 TYR A C 1
ATOM 643 O O . TYR A 1 77 ? -13.229 -8.200 4.213 1.00 94.69 77 TYR A O 1
ATOM 651 N N . ASP A 1 78 ? -15.341 -8.760 4.732 1.00 94.81 78 ASP A N 1
ATOM 652 C CA . ASP A 1 78 ? -15.956 -7.591 4.100 1.00 94.81 78 ASP A CA 1
ATOM 653 C C . ASP A 1 78 ? -15.486 -6.295 4.762 1.00 94.81 78 ASP A C 1
ATOM 655 O O . ASP A 1 78 ? -15.127 -5.322 4.092 1.00 94.81 78 ASP A O 1
ATOM 659 N N . ASN A 1 79 ? -15.468 -6.271 6.095 1.00 95.31 79 ASN A N 1
ATOM 660 C CA . ASN A 1 79 ? -15.009 -5.120 6.857 1.00 95.31 79 ASN A CA 1
ATOM 661 C C . ASN A 1 79 ? -13.498 -4.909 6.733 1.00 95.31 79 ASN A C 1
ATOM 663 O O . ASN A 1 79 ? -13.057 -3.756 6.708 1.00 95.31 79 ASN A O 1
ATOM 667 N N . TYR A 1 80 ? -12.707 -5.978 6.600 1.00 94.31 80 TYR A N 1
ATOM 668 C CA . TYR A 1 80 ? -11.289 -5.876 6.271 1.00 94.31 80 TYR A CA 1
ATOM 669 C C . TYR A 1 80 ? -11.101 -5.179 4.919 1.00 94.31 80 TYR A C 1
ATOM 671 O O . TYR A 1 80 ? -10.445 -4.136 4.880 1.00 94.31 80 TYR A O 1
ATOM 679 N N . LEU A 1 81 ? -11.743 -5.670 3.849 1.00 91.44 81 LEU A N 1
ATOM 680 C CA . LEU A 1 81 ? -11.652 -5.077 2.508 1.00 91.44 81 LEU A CA 1
ATOM 681 C C . LEU A 1 81 ? -12.094 -3.611 2.486 1.00 91.44 81 LEU A C 1
ATOM 683 O O . LEU A 1 81 ? -11.372 -2.755 1.974 1.00 91.44 81 LEU A O 1
ATOM 687 N N . LYS A 1 82 ? -13.244 -3.287 3.088 1.00 92.00 82 LYS A N 1
ATOM 688 C CA . LYS A 1 82 ? -13.727 -1.897 3.188 1.00 92.00 82 LYS A CA 1
ATOM 689 C C . LYS A 1 82 ? -12.731 -0.988 3.893 1.00 92.00 82 LYS A C 1
ATOM 691 O O . LYS A 1 82 ? -12.540 0.152 3.474 1.00 92.00 82 LYS A O 1
ATOM 696 N N . THR A 1 83 ? -12.091 -1.491 4.945 1.00 93.75 83 THR A N 1
ATOM 697 C CA . THR A 1 83 ? -11.096 -0.723 5.691 1.00 93.75 83 THR A CA 1
ATOM 698 C C . THR A 1 83 ? -9.870 -0.447 4.827 1.00 93.75 83 THR A C 1
ATOM 700 O O . THR A 1 83 ? -9.460 0.707 4.707 1.00 93.75 83 THR A O 1
ATOM 703 N N . ILE A 1 84 ? -9.299 -1.471 4.188 1.00 90.00 84 ILE A N 1
ATOM 704 C CA . ILE A 1 84 ? -8.062 -1.307 3.413 1.00 90.00 84 ILE A CA 1
ATOM 705 C C . ILE A 1 84 ? -8.267 -0.524 2.110 1.00 90.00 84 ILE A C 1
ATOM 707 O O . ILE A 1 84 ? -7.355 0.180 1.702 1.00 90.00 84 ILE A O 1
ATOM 711 N N . MET A 1 85 ? -9.458 -0.551 1.498 1.00 85.88 85 MET A N 1
ATOM 712 C CA . MET A 1 85 ? -9.757 0.280 0.319 1.00 85.88 85 MET A CA 1
ATOM 713 C C . MET A 1 85 ? -9.720 1.782 0.638 1.00 85.88 85 MET A C 1
ATOM 715 O O . MET A 1 85 ? -9.344 2.594 -0.204 1.00 85.88 85 MET A O 1
ATOM 719 N N . ILE A 1 86 ? -10.097 2.175 1.859 1.00 88.25 86 ILE A N 1
ATOM 720 C CA . ILE A 1 86 ? -10.010 3.575 2.303 1.00 88.25 86 ILE A CA 1
ATOM 721 C C . ILE A 1 86 ? -8.610 3.898 2.844 1.00 88.25 86 ILE A C 1
ATOM 723 O O . ILE A 1 86 ? -8.092 5.003 2.639 1.00 88.25 86 ILE A O 1
ATOM 727 N N . PHE A 1 87 ? -8.005 2.939 3.546 1.00 89.56 87 PHE A N 1
ATOM 728 C CA . PHE A 1 87 ? -6.732 3.073 4.251 1.00 89.56 87 PHE A CA 1
ATOM 729 C C . PHE A 1 87 ? -5.729 2.022 3.753 1.00 89.56 87 PHE A C 1
ATOM 731 O O . PHE A 1 87 ? -5.455 1.040 4.449 1.00 89.56 87 PHE A O 1
ATOM 738 N N . PRO A 1 88 ? -5.190 2.215 2.542 1.00 83.31 88 PRO A N 1
ATOM 739 C CA . PRO A 1 88 ? -4.396 1.201 1.867 1.00 83.31 88 PRO A CA 1
ATOM 740 C C . PRO A 1 88 ? -3.024 1.002 2.516 1.00 83.31 88 PRO A C 1
ATOM 742 O O . PRO A 1 88 ? -2.410 1.945 3.021 1.00 83.31 88 PRO A O 1
ATOM 745 N N . PHE A 1 89 ? -2.520 -0.236 2.469 1.00 78.75 89 PHE A N 1
ATOM 746 C CA . PHE A 1 89 ? -1.163 -0.574 2.924 1.00 78.75 89 PHE A CA 1
ATOM 747 C C . PHE A 1 89 ? -0.071 -0.072 1.975 1.00 78.75 89 PHE A C 1
ATOM 749 O O . PHE A 1 89 ? 1.059 0.151 2.411 1.00 78.75 89 PHE A O 1
ATOM 756 N N . ALA A 1 90 ? -0.413 0.119 0.701 1.00 75.06 90 ALA A N 1
ATOM 757 C CA . ALA A 1 90 ? 0.459 0.648 -0.334 1.00 75.06 90 ALA A CA 1
ATOM 758 C C . ALA A 1 90 ? -0.166 1.906 -0.942 1.00 75.06 90 ALA A C 1
ATOM 760 O O . ALA A 1 90 ? -1.350 1.921 -1.266 1.00 75.06 90 ALA A O 1
ATOM 761 N N . LEU A 1 91 ? 0.630 2.963 -1.086 1.00 72.12 91 LEU A N 1
ATOM 762 C CA . LEU A 1 91 ? 0.213 4.225 -1.689 1.00 72.12 91 LEU A CA 1
ATOM 763 C C . LEU A 1 91 ? 1.245 4.625 -2.735 1.00 72.12 91 LEU A C 1
ATOM 765 O O . LEU A 1 91 ? 2.416 4.800 -2.403 1.00 72.12 91 LEU A O 1
ATOM 769 N N . ALA A 1 92 ? 0.796 4.784 -3.977 1.00 69.50 92 ALA A N 1
ATOM 770 C CA . ALA A 1 92 ? 1.552 5.485 -5.001 1.00 69.50 92 ALA A CA 1
ATOM 771 C C . ALA A 1 92 ? 1.193 6.974 -4.928 1.00 69.50 92 ALA A C 1
ATOM 773 O O . ALA A 1 92 ? 0.017 7.335 -4.892 1.00 69.50 92 ALA A O 1
ATOM 774 N N . VAL A 1 93 ? 2.213 7.822 -4.858 1.00 67.19 93 VAL A N 1
ATOM 775 C CA . VAL A 1 93 ? 2.091 9.280 -4.807 1.00 67.19 93 VAL A CA 1
ATOM 776 C C . VAL A 1 93 ? 2.814 9.816 -6.033 1.00 67.19 93 VAL A C 1
ATOM 778 O O . VAL A 1 93 ? 4.004 9.549 -6.191 1.00 67.19 93 VAL A O 1
ATOM 781 N N . GLY A 1 94 ? 2.077 10.487 -6.917 1.00 65.81 94 GLY A N 1
ATOM 782 C CA . GLY A 1 94 ? 2.630 11.105 -8.118 1.00 65.81 94 GLY A CA 1
ATOM 783 C C . GLY A 1 94 ? 3.356 12.417 -7.818 1.00 65.81 94 GLY A C 1
ATOM 784 O O . GLY A 1 94 ? 3.268 12.966 -6.716 1.00 65.81 94 GLY A O 1
ATOM 785 N N . GLU A 1 95 ? 4.084 12.922 -8.814 1.00 64.06 95 GLU A N 1
ATOM 786 C CA . GLU A 1 95 ? 4.798 14.204 -8.735 1.00 64.06 95 GLU A CA 1
ATOM 787 C C . GLU A 1 95 ? 3.851 15.405 -8.610 1.00 64.06 95 GLU A C 1
ATOM 789 O O . GLU A 1 95 ? 4.222 16.425 -8.038 1.00 64.06 95 GLU A O 1
ATOM 794 N N . ASP A 1 96 ? 2.601 15.268 -9.054 1.00 60.38 96 ASP A N 1
ATOM 795 C CA . ASP A 1 96 ? 1.536 16.269 -8.940 1.00 60.38 96 ASP A CA 1
ATOM 796 C C . ASP A 1 96 ? 1.259 16.690 -7.487 1.00 60.38 96 ASP A C 1
ATOM 798 O O . ASP A 1 96 ? 0.847 17.818 -7.213 1.00 60.38 96 ASP A O 1
ATOM 802 N N . ILE A 1 97 ? 1.557 15.810 -6.530 1.00 68.31 97 ILE A N 1
ATOM 803 C CA . ILE A 1 97 ? 1.441 16.089 -5.095 1.00 68.31 97 ILE A CA 1
ATOM 804 C C . ILE A 1 97 ? 2.530 17.071 -4.614 1.00 68.31 97 ILE A C 1
ATOM 806 O O . ILE A 1 97 ? 2.325 17.779 -3.622 1.00 68.31 97 ILE A O 1
ATOM 810 N N . LEU A 1 98 ? 3.657 17.180 -5.331 1.00 64.88 98 LEU A N 1
ATOM 811 C CA . LEU A 1 98 ? 4.723 18.151 -5.051 1.00 64.88 98 LEU A CA 1
ATOM 812 C C . LEU A 1 98 ? 4.330 19.582 -5.453 1.00 64.88 98 LEU A C 1
ATOM 814 O O . LEU A 1 98 ? 4.872 20.532 -4.892 1.00 64.88 98 LEU A O 1
ATOM 818 N N . GLU A 1 99 ? 3.373 19.749 -6.370 1.00 65.38 99 GLU A N 1
ATOM 819 C CA . GLU A 1 99 ? 2.941 21.060 -6.887 1.00 65.38 99 GLU A CA 1
ATOM 820 C C . GLU A 1 99 ? 1.896 21.771 -6.002 1.00 65.38 99 GLU A C 1
ATOM 822 O O . GLU A 1 99 ? 1.424 22.856 -6.337 1.00 65.38 99 GLU A O 1
ATOM 827 N N . ASP A 1 100 ? 1.564 21.181 -4.848 1.00 63.66 100 ASP A N 1
ATOM 828 C CA . ASP A 1 100 ? 0.824 21.784 -3.731 1.00 63.66 100 ASP A CA 1
ATOM 829 C C . ASP A 1 100 ? -0.439 22.570 -4.135 1.00 63.66 100 ASP A C 1
ATOM 831 O O . ASP A 1 100 ? -0.610 23.754 -3.831 1.00 63.66 100 ASP A O 1
ATOM 835 N N . LYS A 1 101 ? -1.401 21.887 -4.763 1.00 60.91 101 LYS A N 1
ATOM 836 C CA . LYS A 1 101 ? -2.794 22.353 -4.740 1.00 60.91 101 LYS A CA 1
ATOM 837 C C . LYS A 1 101 ? -3.388 21.962 -3.390 1.00 60.91 101 LYS A C 1
ATOM 839 O O . LYS A 1 101 ? -3.956 20.888 -3.225 1.00 60.91 101 LYS A O 1
ATOM 844 N N . SER A 1 102 ? -3.157 22.812 -2.391 1.00 60.16 102 SER A N 1
ATOM 84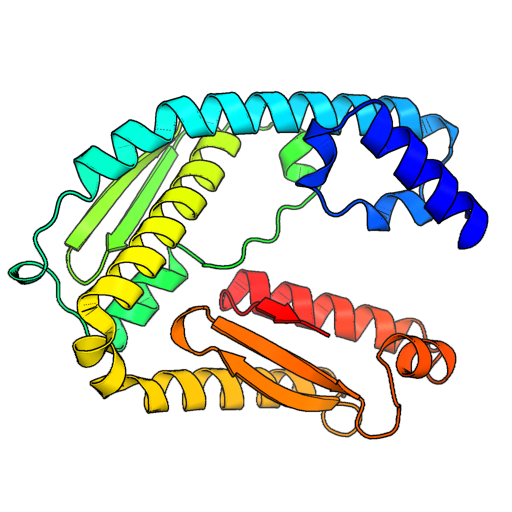5 C CA . SER A 1 102 ? -3.681 22.653 -1.034 1.00 60.16 102 SER A CA 1
ATOM 846 C C . SER A 1 102 ? -5.213 22.580 -1.044 1.00 60.16 102 SER A C 1
ATOM 848 O O . SER A 1 102 ? -5.895 23.601 -1.047 1.00 60.16 102 SER A O 1
ATOM 850 N N . GLU A 1 103 ? -5.753 21.363 -1.034 1.00 72.06 103 GLU A N 1
ATOM 851 C CA . GLU A 1 103 ? -7.177 21.112 -0.831 1.00 72.06 103 GLU A CA 1
ATOM 852 C C . GLU A 1 103 ? -7.404 20.591 0.590 1.00 72.06 103 GLU A C 1
ATOM 854 O O . GLU A 1 103 ? -6.912 19.529 0.986 1.00 72.06 103 GLU A O 1
ATOM 859 N N . GLU A 1 104 ? -8.145 21.367 1.379 1.00 88.19 104 GLU A N 1
ATOM 860 C CA . GLU A 1 104 ? -8.706 20.900 2.640 1.00 88.19 104 GLU A CA 1
ATOM 861 C C . GLU A 1 104 ? -9.910 19.987 2.381 1.00 88.19 104 GLU A C 1
ATOM 863 O O . GLU A 1 104 ? -10.647 20.145 1.407 1.00 88.19 104 GLU A O 1
ATOM 868 N N . GLY A 1 105 ? -10.140 19.017 3.261 1.00 90.56 105 GLY A N 1
ATOM 869 C CA . GLY A 1 105 ? -11.230 18.078 3.052 1.00 90.56 105 GLY A CA 1
ATOM 870 C C . GLY A 1 105 ? -11.488 17.123 4.202 1.00 90.56 105 GLY A C 1
ATOM 871 O O . GLY A 1 105 ? -11.024 17.295 5.333 1.00 90.56 105 GLY A O 1
ATOM 872 N N . TYR A 1 106 ? -12.289 16.104 3.891 1.00 92.00 106 TYR A N 1
ATOM 873 C CA . TYR A 1 106 ? -12.743 15.090 4.835 1.00 92.00 106 TYR A CA 1
ATOM 874 C C . TYR A 1 106 ? -12.562 13.694 4.246 1.00 92.00 106 TYR A C 1
ATOM 876 O O . TYR A 1 106 ? -13.224 13.336 3.274 1.00 92.00 106 TYR A O 1
ATOM 884 N N . LEU A 1 107 ? -11.729 12.874 4.883 1.00 92.12 107 LEU A N 1
ATOM 885 C CA . LEU A 1 107 ? -11.633 11.448 4.601 1.00 92.12 107 LEU A CA 1
ATOM 886 C C . LEU A 1 107 ? -12.663 10.702 5.452 1.00 92.12 107 LEU A C 1
ATOM 888 O O . LEU A 1 107 ? -12.483 10.549 6.663 1.00 92.12 107 LEU A O 1
ATOM 892 N N . LYS A 1 108 ? -13.744 10.247 4.818 1.00 93.25 108 LYS A N 1
ATOM 893 C CA . LYS A 1 108 ? -14.794 9.431 5.441 1.00 93.25 108 LYS A CA 1
ATOM 894 C C . LYS A 1 108 ? -14.642 7.978 5.010 1.00 93.25 108 LYS A C 1
ATOM 896 O O . LYS A 1 108 ? -14.390 7.712 3.841 1.00 93.25 108 LYS A O 1
ATOM 901 N N . GLY A 1 109 ? -14.847 7.052 5.938 1.00 90.56 109 GLY A N 1
ATOM 902 C CA . GLY A 1 109 ? -14.805 5.626 5.637 1.00 90.56 109 GLY A CA 1
ATOM 903 C C . GLY A 1 109 ? -15.182 4.762 6.827 1.00 90.56 109 GLY A C 1
ATOM 904 O O . GLY A 1 109 ? -15.740 5.247 7.816 1.00 90.56 109 GLY A O 1
ATOM 905 N N . GLU A 1 110 ? -14.859 3.479 6.725 1.00 92.81 110 GLU A N 1
ATOM 906 C CA . GLU A 1 110 ? -15.077 2.494 7.778 1.00 92.81 110 GLU A CA 1
ATOM 907 C C . GLU A 1 110 ? -13.739 1.918 8.247 1.00 92.81 110 GLU A C 1
ATOM 909 O O . GLU A 1 110 ? -12.830 1.693 7.454 1.00 92.81 110 GLU A O 1
ATOM 914 N N . PHE A 1 111 ? -13.619 1.711 9.555 1.00 95.75 111 PHE A N 1
ATOM 915 C CA . PHE A 1 111 ? -12.524 1.010 10.206 1.00 95.75 111 PHE A CA 1
ATOM 916 C C . PHE A 1 111 ? -13.121 -0.173 10.966 1.00 95.75 111 PHE A C 1
ATOM 918 O O . PHE A 1 111 ? -13.688 0.006 12.044 1.00 95.75 111 PHE A O 1
ATOM 925 N N . PHE A 1 112 ? -13.061 -1.361 10.366 1.00 96.00 112 PHE A N 1
ATOM 926 C CA . PHE A 1 112 ? -13.621 -2.611 10.893 1.00 96.00 112 PHE A CA 1
ATOM 927 C C . PHE A 1 112 ? -15.048 -2.454 11.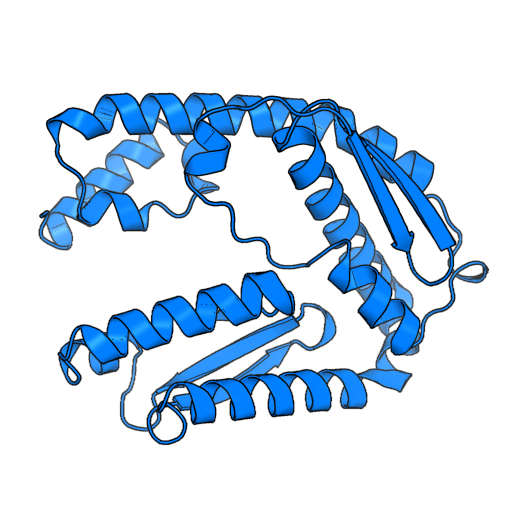453 1.00 96.00 112 PHE A C 1
ATOM 929 O O . PHE A 1 112 ? -15.307 -2.670 12.639 1.00 96.00 112 PHE A O 1
ATOM 936 N N . GLY A 1 113 ? -15.974 -1.995 10.604 1.00 94.56 113 GLY A N 1
ATOM 937 C CA . GLY A 1 113 ? -17.383 -1.772 10.953 1.00 94.56 113 GLY A CA 1
ATOM 938 C C . GLY A 1 113 ? -17.680 -0.466 11.706 1.00 94.56 113 GLY A C 1
ATOM 939 O O . GLY A 1 113 ? -18.846 -0.143 11.947 1.00 94.56 113 GLY A O 1
ATOM 940 N N . LYS A 1 114 ? -16.664 0.332 12.070 1.00 96.38 114 LYS A N 1
ATOM 941 C CA . LYS A 1 114 ? -16.848 1.652 12.696 1.00 96.38 114 LYS A CA 1
ATOM 942 C C . LYS A 1 114 ? -16.693 2.769 11.683 1.00 96.38 114 LYS A C 1
ATOM 944 O O . LYS A 1 114 ? -15.673 2.877 11.015 1.00 96.38 114 LYS A O 1
ATOM 949 N N . LYS A 1 115 ? -17.679 3.662 11.614 1.00 94.62 115 LYS A N 1
ATOM 950 C CA . LYS A 1 115 ? -17.582 4.866 10.784 1.00 94.62 115 LYS A CA 1
ATOM 951 C C . LYS A 1 115 ? -16.536 5.812 11.356 1.00 94.62 115 LYS A C 1
ATOM 953 O O . LYS A 1 115 ? -16.588 6.167 12.532 1.00 94.62 115 LYS A O 1
ATOM 958 N N . VAL A 1 116 ? -15.627 6.260 10.503 1.00 94.88 116 VAL A N 1
ATOM 959 C CA . VAL A 1 116 ? -14.557 7.192 10.847 1.00 94.88 116 VAL A CA 1
ATOM 960 C C . VAL A 1 116 ? -14.560 8.364 9.875 1.00 94.88 116 VAL A C 1
ATOM 962 O O . VAL A 1 116 ? -14.941 8.246 8.711 1.00 94.88 116 VAL A O 1
ATOM 965 N N . AS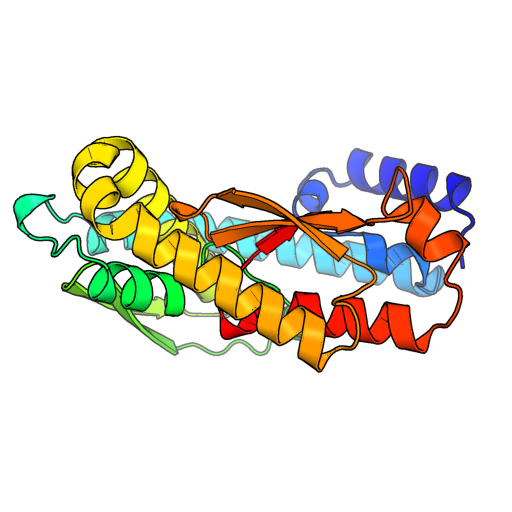N A 1 117 ? -14.164 9.529 10.376 1.00 95.06 117 ASN A N 1
ATOM 966 C CA . ASN A 1 117 ? -14.064 10.748 9.585 1.00 95.06 117 ASN A CA 1
ATOM 967 C C . ASN A 1 117 ? -12.829 11.525 10.029 1.00 95.06 117 ASN A C 1
ATOM 969 O O . ASN A 1 117 ? -12.702 11.824 11.217 1.00 95.06 117 ASN A O 1
ATOM 973 N N . PHE A 1 118 ? -11.952 11.895 9.104 1.00 95.19 118 PHE A N 1
ATOM 974 C CA . PHE A 1 118 ? -10.759 12.687 9.368 1.00 95.19 118 PHE A CA 1
ATOM 975 C C . PHE A 1 118 ? -10.741 13.940 8.507 1.00 95.19 118 PHE A C 1
ATOM 977 O O . PHE A 1 118 ? -10.669 13.858 7.290 1.00 95.19 118 PHE A O 1
ATOM 984 N N . ASN A 1 119 ? -10.728 15.105 9.147 1.00 93.94 119 ASN A N 1
ATOM 985 C CA . ASN A 1 119 ? -10.448 16.348 8.436 1.00 93.94 119 ASN A CA 1
ATOM 986 C C . ASN A 1 119 ? -8.957 16.371 8.055 1.00 93.94 119 ASN A C 1
ATOM 988 O O . ASN A 1 119 ? -8.133 15.870 8.824 1.00 93.94 119 ASN A O 1
ATOM 992 N N . TYR A 1 120 ? -8.592 16.981 6.945 1.00 92.94 120 TYR A N 1
ATOM 993 C CA . TYR A 1 120 ? -7.199 17.245 6.590 1.00 92.94 120 TYR A CA 1
ATOM 994 C C . TYR A 1 120 ? -7.113 18.615 5.936 1.00 92.94 120 TYR A C 1
ATOM 996 O O . TYR A 1 120 ? -8.051 19.031 5.261 1.00 92.94 120 TYR A O 1
ATOM 1004 N N . ASN A 1 121 ? -6.009 19.317 6.164 1.00 90.31 121 ASN A N 1
ATOM 1005 C CA . ASN A 1 121 ? -5.840 20.679 5.655 1.00 90.31 121 ASN A CA 1
ATOM 1006 C C . ASN A 1 121 ? -5.061 20.729 4.333 1.00 90.31 121 ASN A C 1
ATOM 1008 O O . ASN A 1 121 ? -5.010 21.770 3.692 1.00 90.31 121 ASN A O 1
ATOM 1012 N N . ASN A 1 122 ? -4.398 19.633 3.969 1.00 88.31 122 ASN A N 1
ATOM 1013 C CA . ASN A 1 122 ? -3.644 19.489 2.732 1.00 88.31 122 ASN A CA 1
ATOM 1014 C C . ASN A 1 122 ? -3.433 18.000 2.416 1.00 88.31 122 ASN A C 1
ATOM 1016 O O . ASN A 1 122 ? -3.724 17.118 3.234 1.00 88.31 122 ASN A O 1
ATOM 1020 N N . ILE A 1 123 ? -2.886 17.731 1.233 1.00 87.06 123 ILE A N 1
ATOM 1021 C CA . ILE A 1 123 ? -2.626 16.377 0.739 1.00 87.06 123 ILE A CA 1
ATOM 1022 C C . ILE A 1 123 ? -1.628 15.594 1.608 1.00 87.06 123 ILE A C 1
ATOM 1024 O O . ILE A 1 123 ? -1.815 14.397 1.831 1.00 87.06 123 ILE A O 1
ATOM 1028 N N . TYR A 1 124 ? -0.623 16.263 2.183 1.00 88.12 124 TYR A N 1
ATOM 1029 C CA . TYR A 1 124 ? 0.349 15.636 3.083 1.00 88.12 124 TYR A CA 1
ATOM 1030 C C . TYR A 1 124 ? -0.333 15.090 4.343 1.00 88.12 124 TYR A C 1
ATOM 1032 O O . TYR A 1 124 ? -0.090 13.950 4.732 1.00 88.12 124 TYR A O 1
ATOM 1040 N N . GLU A 1 125 ? -1.255 15.853 4.941 1.00 91.38 125 GLU A N 1
ATOM 1041 C CA . GLU A 1 125 ? -2.077 15.379 6.058 1.00 91.38 125 GLU A CA 1
ATOM 1042 C C . GLU A 1 125 ? -2.965 14.197 5.657 1.00 91.38 125 GLU A C 1
ATOM 1044 O O . GLU A 1 125 ? -3.059 13.234 6.419 1.00 91.38 125 GLU A O 1
ATOM 1049 N N . LEU A 1 126 ? -3.582 14.223 4.470 1.00 90.62 126 LEU A N 1
ATOM 1050 C CA . LEU A 1 126 ? -4.394 13.106 3.975 1.00 90.62 126 LEU A CA 1
ATOM 1051 C C . LEU A 1 126 ? -3.571 11.815 3.855 1.00 90.62 126 LEU A C 1
ATOM 1053 O O . LEU A 1 126 ? -3.986 10.762 4.348 1.00 90.62 126 LEU A O 1
ATOM 1057 N N . ILE A 1 127 ? -2.395 11.891 3.232 1.00 88.50 127 ILE A N 1
ATOM 1058 C CA . ILE A 1 127 ? -1.489 10.748 3.072 1.00 88.50 127 ILE A CA 1
ATOM 1059 C C . ILE A 1 127 ? -1.004 10.253 4.441 1.00 88.50 127 ILE A C 1
ATOM 1061 O O . ILE A 1 127 ? -1.068 9.052 4.716 1.00 88.50 127 ILE A O 1
ATOM 1065 N N . SER A 1 128 ? -0.600 11.158 5.339 1.00 90.44 128 SER A N 1
ATOM 1066 C CA . SER A 1 128 ? -0.202 10.801 6.706 1.00 90.44 128 SER A CA 1
ATOM 1067 C C . SER A 1 128 ? -1.332 10.144 7.498 1.00 90.44 128 SER A C 1
ATOM 1069 O O . SER A 1 128 ? -1.066 9.224 8.276 1.00 90.44 128 SER A O 1
ATOM 1071 N N . ILE A 1 129 ? -2.594 10.552 7.296 1.00 93.12 129 ILE A N 1
ATOM 1072 C CA . ILE A 1 129 ? -3.753 9.878 7.904 1.00 93.12 129 ILE A CA 1
ATOM 1073 C C . ILE A 1 129 ? -3.803 8.440 7.400 1.00 93.12 129 ILE A C 1
ATOM 1075 O O . ILE A 1 129 ? -3.768 7.521 8.216 1.00 93.12 129 ILE A O 1
ATOM 1079 N N . LYS A 1 130 ? -3.831 8.234 6.076 1.00 91.44 130 LYS A N 1
ATOM 1080 C CA . LYS A 1 130 ? -3.915 6.890 5.482 1.00 91.44 130 LYS A CA 1
ATOM 1081 C C . LYS A 1 130 ? -2.797 5.978 5.986 1.00 91.44 130 LYS A C 1
ATOM 1083 O O . LYS A 1 130 ? -3.080 4.880 6.459 1.00 91.44 130 LYS A O 1
ATOM 1088 N N . LYS A 1 131 ? -1.555 6.469 6.001 1.00 89.12 131 LYS A N 1
ATOM 1089 C CA . LYS A 1 131 ? -0.395 5.734 6.520 1.00 89.12 131 LYS A CA 1
ATOM 1090 C C . LYS A 1 131 ? -0.539 5.364 8.000 1.00 89.12 131 LYS A C 1
ATOM 1092 O O . LYS A 1 131 ? -0.345 4.204 8.362 1.00 89.12 131 LYS A O 1
ATOM 1097 N N . ASN A 1 132 ? -0.888 6.312 8.873 1.00 91.94 132 ASN A N 1
ATOM 1098 C CA . ASN A 1 132 ? -1.023 6.032 10.309 1.00 91.94 132 ASN A CA 1
ATOM 1099 C C . ASN A 1 132 ? -2.171 5.053 10.595 1.00 91.94 132 ASN A C 1
ATOM 1101 O O . ASN A 1 132 ? -2.047 4.201 11.479 1.00 91.94 132 ASN A O 1
ATOM 1105 N N . VAL A 1 133 ? -3.271 5.135 9.839 1.00 93.62 133 VAL A N 1
ATOM 1106 C CA . VAL A 1 133 ? -4.361 4.158 9.933 1.00 93.62 133 VAL A CA 1
ATOM 1107 C C . VAL A 1 133 ? -3.894 2.782 9.453 1.00 93.62 133 VAL A C 1
ATOM 1109 O O . VAL A 1 133 ? -4.084 1.816 10.184 1.00 93.62 133 VAL A O 1
ATOM 1112 N N . ALA A 1 134 ? -3.194 2.673 8.320 1.00 90.94 134 ALA A N 1
ATOM 1113 C CA . ALA A 1 134 ? -2.637 1.401 7.846 1.00 90.94 134 ALA A CA 1
ATOM 1114 C C . ALA A 1 134 ? -1.695 0.751 8.880 1.00 90.94 134 ALA A C 1
ATOM 1116 O O . ALA A 1 134 ? -1.774 -0.451 9.146 1.00 90.94 134 ALA A O 1
ATOM 1117 N N . MET A 1 135 ? -0.871 1.546 9.572 1.00 90.31 135 MET A N 1
ATOM 1118 C CA . MET A 1 135 ? -0.055 1.053 10.690 1.00 90.31 135 MET A CA 1
ATOM 1119 C C . MET A 1 135 ? -0.908 0.517 11.850 1.00 90.31 135 MET A C 1
ATOM 1121 O O . MET A 1 135 ? -0.557 -0.498 12.456 1.00 90.31 135 MET A O 1
ATOM 1125 N N . LYS A 1 136 ? -2.038 1.164 12.164 1.00 93.25 136 LYS A N 1
ATOM 1126 C CA . LYS A 1 136 ? -2.997 0.674 13.168 1.00 93.25 136 LYS A CA 1
ATOM 1127 C C . LYS A 1 136 ? -3.656 -0.631 12.741 1.00 93.25 136 LYS A C 1
ATOM 1129 O O . LYS A 1 136 ? -3.771 -1.513 13.587 1.00 93.25 136 LYS A O 1
ATOM 1134 N N . ILE A 1 137 ? -4.020 -0.778 11.466 1.00 93.81 137 ILE A N 1
ATOM 1135 C CA . ILE A 1 137 ? -4.523 -2.042 10.910 1.00 93.81 137 ILE A CA 1
ATOM 1136 C C . ILE A 1 137 ? -3.465 -3.132 11.109 1.00 93.81 137 ILE A C 1
ATOM 1138 O O . ILE A 1 137 ? -3.749 -4.154 11.725 1.00 93.81 137 ILE A O 1
ATOM 1142 N N . GLY A 1 138 ? -2.216 -2.889 10.700 1.00 91.31 138 GLY A N 1
ATOM 1143 C CA . GLY A 1 138 ? -1.129 -3.856 10.873 1.00 91.31 138 GLY A CA 1
ATOM 1144 C C . GLY A 1 138 ? -0.893 -4.250 12.338 1.00 91.31 138 GLY A C 1
ATOM 1145 O O . GLY A 1 138 ? -0.654 -5.419 12.640 1.00 91.31 138 GLY A O 1
ATOM 1146 N N . LEU A 1 139 ? -0.998 -3.302 13.275 1.00 92.19 139 LEU A N 1
ATOM 1147 C CA . LEU A 1 139 ? -0.933 -3.594 14.712 1.00 92.19 139 LEU A CA 1
ATOM 1148 C C . LEU A 1 139 ? -2.141 -4.401 15.203 1.00 92.19 139 LEU A C 1
ATOM 1150 O O . LEU A 1 139 ? -1.965 -5.288 16.039 1.00 92.19 139 LEU A O 1
ATOM 1154 N N . LEU A 1 140 ? -3.343 -4.098 14.708 1.00 93.88 140 LEU A N 1
ATOM 1155 C CA . LEU A 1 140 ? -4.563 -4.829 15.040 1.00 93.88 140 LEU A CA 1
ATOM 1156 C C . LEU A 1 140 ? -4.448 -6.286 14.587 1.00 93.88 140 LEU A C 1
ATOM 1158 O O . LEU A 1 140 ? -4.684 -7.172 15.403 1.00 93.88 140 LEU A O 1
ATOM 1162 N N . ILE A 1 141 ? -3.990 -6.523 13.355 1.00 93.06 141 ILE A N 1
ATOM 1163 C CA . ILE A 1 141 ? -3.753 -7.863 12.804 1.00 93.06 141 ILE A CA 1
ATOM 1164 C C . ILE A 1 141 ? -2.727 -8.613 13.646 1.00 93.06 141 ILE A C 1
ATOM 1166 O O . ILE A 1 141 ? -3.000 -9.713 14.105 1.00 93.06 141 ILE A O 1
ATOM 1170 N N . ARG A 1 142 ? -1.563 -8.015 13.934 1.00 91.06 142 ARG A N 1
ATOM 1171 C CA . ARG A 1 142 ? -0.520 -8.692 14.729 1.00 91.06 142 ARG A CA 1
ATOM 1172 C C . ARG A 1 142 ? -0.994 -9.082 16.128 1.00 91.06 142 ARG A C 1
ATOM 1174 O O . ARG A 1 142 ? -0.622 -10.139 16.621 1.00 91.06 142 ARG A O 1
ATOM 1181 N N . LYS A 1 143 ? -1.784 -8.226 16.782 1.00 92.81 143 LYS A N 1
ATOM 1182 C CA . LYS A 1 143 ? -2.285 -8.480 18.144 1.00 92.81 143 LYS A CA 1
ATOM 1183 C C . LYS A 1 143 ? -3.456 -9.460 18.185 1.00 92.81 143 LYS A C 1
ATOM 1185 O O . LYS A 1 143 ? -3.672 -10.075 19.221 1.00 92.81 143 LYS A O 1
ATOM 1190 N N . ASN A 1 144 ? -4.200 -9.579 17.089 1.00 92.12 144 ASN A N 1
ATOM 1191 C CA . ASN A 1 144 ? -5.447 -10.339 17.006 1.00 92.12 144 ASN A CA 1
ATOM 1192 C C . ASN A 1 144 ? -5.409 -11.351 15.856 1.00 92.12 144 ASN A C 1
ATOM 1194 O O . ASN A 1 144 ? -6.434 -11.670 15.270 1.00 92.12 144 ASN A O 1
ATOM 1198 N N . TYR A 1 145 ? -4.216 -11.847 15.521 1.00 91.88 145 TYR A N 1
ATOM 1199 C CA . TYR A 1 145 ? -3.987 -12.700 14.355 1.00 91.88 145 TYR A CA 1
ATOM 1200 C C . TYR A 1 145 ? -4.969 -13.879 14.236 1.00 91.88 145 TYR A C 1
ATOM 1202 O O . TYR A 1 145 ? -5.435 -14.113 13.123 1.00 91.88 145 TYR A O 1
ATOM 1210 N N . PRO A 1 146 ? -5.363 -14.573 15.330 1.00 93.88 146 PRO A N 1
ATOM 1211 C CA . PRO A 1 146 ? -6.334 -15.661 15.243 1.00 93.88 146 PRO A CA 1
ATOM 1212 C C . PRO A 1 146 ? -7.679 -15.278 14.619 1.00 93.88 146 PRO A C 1
ATOM 1214 O O . PRO A 1 146 ? -8.222 -16.076 13.871 1.00 93.88 146 PRO A O 1
ATOM 1217 N N . ASP A 1 147 ? -8.199 -14.072 14.866 1.00 92.44 147 ASP A N 1
ATOM 1218 C CA . ASP A 1 147 ? -9.493 -13.656 14.298 1.00 92.44 147 ASP A CA 1
ATOM 1219 C C . ASP A 1 147 ? -9.384 -13.378 12.792 1.00 92.44 147 ASP A C 1
ATOM 1221 O O . ASP A 1 147 ? -10.334 -13.545 12.040 1.00 92.44 147 ASP A O 1
ATOM 1225 N N . PHE A 1 148 ? -8.198 -12.974 12.333 1.00 94.31 148 PHE A N 1
ATOM 1226 C CA . PHE A 1 148 ? -7.933 -12.743 10.916 1.00 94.31 148 PHE A CA 1
ATOM 1227 C C . PHE A 1 148 ? -7.713 -14.051 10.143 1.00 94.31 148 PHE A C 1
ATOM 1229 O O . PHE A 1 148 ? -7.924 -14.087 8.932 1.00 94.31 148 PHE A O 1
ATOM 1236 N N . LEU A 1 149 ? -7.323 -15.137 10.825 1.00 94.31 149 LEU A N 1
ATOM 1237 C CA . LEU A 1 149 ? -7.138 -16.446 10.193 1.00 94.31 149 LEU A CA 1
ATOM 1238 C C . LEU A 1 149 ? -8.421 -16.984 9.554 1.00 94.31 149 LEU A C 1
ATOM 1240 O O . LEU A 1 149 ? -8.329 -17.701 8.561 1.00 94.31 149 LEU A O 1
ATOM 1244 N N . GLU A 1 150 ? -9.588 -16.617 10.087 1.00 93.94 150 GLU A N 1
ATOM 1245 C CA . GLU A 1 150 ? -10.888 -17.120 9.627 1.00 93.94 150 GLU A CA 1
ATOM 1246 C C . GLU A 1 150 ? -11.169 -16.811 8.150 1.00 93.94 150 GLU A C 1
ATOM 1248 O O . GLU A 1 150 ? -11.813 -17.609 7.479 1.00 93.94 150 GLU A O 1
ATOM 1253 N N . PHE A 1 151 ? -10.638 -15.701 7.631 1.00 95.50 151 PHE A N 1
ATOM 1254 C CA . PHE A 1 151 ? -10.823 -15.256 6.241 1.00 95.50 151 PHE A CA 1
ATOM 1255 C C . PHE A 1 151 ? -9.497 -15.064 5.492 1.00 95.50 151 PHE A C 1
ATOM 1257 O O . PHE A 1 151 ? -9.422 -14.403 4.452 1.00 95.50 151 PHE A O 1
ATOM 1264 N N . ARG A 1 152 ? -8.412 -15.643 6.015 1.00 95.00 152 ARG A N 1
ATOM 1265 C CA . ARG A 1 152 ? -7.078 -15.578 5.406 1.00 95.00 152 ARG A CA 1
ATOM 1266 C C . ARG A 1 152 ? -7.079 -16.126 3.979 1.00 95.00 152 ARG A C 1
ATOM 1268 O O . ARG A 1 152 ? -6.530 -15.503 3.070 1.00 95.00 152 ARG A O 1
ATOM 1275 N N . GLU A 1 153 ? -7.704 -17.286 3.792 1.00 95.19 153 GLU A N 1
ATOM 1276 C CA . GLU A 1 153 ? -7.767 -17.970 2.498 1.00 95.19 153 GLU A CA 1
ATOM 1277 C C . GLU A 1 153 ? -8.620 -17.200 1.480 1.00 95.19 153 GLU A C 1
ATOM 1279 O O . GLU A 1 153 ? -8.298 -17.200 0.289 1.00 95.19 153 GLU A O 1
ATOM 1284 N N . ASP A 1 154 ? -9.638 -16.465 1.936 1.00 95.94 154 ASP A N 1
ATOM 1285 C CA . ASP A 1 154 ? -10.438 -15.586 1.077 1.00 95.94 154 ASP A CA 1
ATOM 1286 C C . ASP A 1 154 ? -9.597 -14.417 0.551 1.00 95.94 154 ASP A C 1
ATOM 1288 O O . ASP A 1 154 ? -9.637 -14.101 -0.641 1.00 95.94 154 ASP A O 1
ATOM 1292 N N . ILE A 1 155 ? -8.760 -13.810 1.404 1.00 94.44 155 ILE A N 1
ATOM 1293 C CA . ILE A 1 155 ? -7.827 -12.755 0.977 1.00 94.44 155 ILE A CA 1
ATOM 1294 C C . ILE A 1 155 ? -6.765 -13.323 0.034 1.00 94.44 155 ILE A C 1
ATOM 1296 O O . ILE A 1 155 ? -6.487 -12.723 -1.004 1.00 94.44 155 ILE A O 1
ATOM 1300 N N . MET A 1 156 ? -6.180 -14.481 0.354 1.00 95.19 156 MET A N 1
ATOM 1301 C CA . MET A 1 156 ? -5.202 -15.129 -0.526 1.00 95.19 156 MET A CA 1
ATOM 1302 C C . MET A 1 156 ? -5.794 -15.422 -1.907 1.00 95.19 156 MET A C 1
ATOM 1304 O O . MET A 1 156 ? -5.151 -15.150 -2.923 1.00 95.19 156 MET A O 1
ATOM 1308 N N . SER A 1 157 ? -7.021 -15.939 -1.948 1.00 95.69 157 SER A N 1
ATOM 1309 C CA . SER A 1 157 ? -7.742 -16.226 -3.189 1.00 95.69 157 SER A CA 1
ATOM 1310 C C . SER A 1 157 ? -8.041 -14.948 -3.965 1.00 95.69 157 SER A C 1
ATOM 1312 O O . SER A 1 157 ? -7.805 -14.891 -5.171 1.00 95.69 157 SER A O 1
ATOM 1314 N N . TYR A 1 158 ? -8.495 -13.897 -3.279 1.00 93.62 158 TYR A N 1
ATOM 1315 C CA . TYR A 1 158 ? -8.729 -12.586 -3.876 1.00 93.62 158 TYR A CA 1
ATOM 1316 C C . TYR A 1 158 ? -7.464 -12.006 -4.519 1.00 93.62 158 TYR A C 1
ATOM 1318 O O . TYR A 1 158 ? -7.503 -11.603 -5.683 1.00 93.62 158 TYR A O 1
ATOM 1326 N N . LEU A 1 159 ? -6.341 -12.009 -3.794 1.00 94.56 159 LEU A N 1
ATOM 1327 C CA . LEU A 1 159 ? -5.061 -11.499 -4.285 1.00 94.56 159 LEU A CA 1
ATOM 1328 C C . LEU A 1 159 ? -4.576 -12.302 -5.489 1.00 94.56 159 LEU A C 1
ATOM 1330 O O . LEU A 1 159 ? -4.274 -11.724 -6.528 1.00 94.56 159 LEU A O 1
ATOM 1334 N N . ARG A 1 160 ? -4.578 -13.636 -5.388 1.00 96.25 160 ARG A N 1
ATOM 1335 C CA . ARG A 1 160 ? -4.156 -14.525 -6.477 1.00 96.25 160 ARG A CA 1
ATOM 1336 C C . ARG A 1 160 ? -4.994 -14.318 -7.736 1.00 96.25 160 ARG A C 1
ATOM 1338 O O . ARG A 1 160 ? -4.441 -14.148 -8.818 1.00 96.25 160 ARG A O 1
ATOM 1345 N N . ASN A 1 161 ? -6.318 -14.314 -7.598 1.00 95.69 161 ASN A N 1
ATOM 1346 C CA . ASN A 1 161 ? -7.230 -14.178 -8.730 1.00 95.69 161 ASN A CA 1
ATOM 1347 C C . ASN A 1 161 ? -7.123 -12.798 -9.378 1.00 95.69 161 ASN A C 1
ATOM 1349 O O . ASN A 1 161 ? -7.114 -12.702 -10.602 1.00 95.69 161 ASN A O 1
ATOM 1353 N N . THR A 1 162 ? -7.034 -11.742 -8.567 1.00 94.25 162 THR A N 1
ATOM 1354 C CA . THR A 1 162 ? -6.861 -10.376 -9.065 1.00 94.25 162 THR A CA 1
ATOM 1355 C C . THR A 1 162 ? -5.537 -10.262 -9.806 1.00 94.25 162 THR A C 1
ATOM 1357 O O . THR A 1 162 ? -5.545 -9.931 -10.985 1.00 94.25 162 THR A O 1
ATOM 1360 N N . THR A 1 163 ? -4.414 -10.633 -9.186 1.00 94.88 163 THR A N 1
ATOM 1361 C CA . THR A 1 163 ? -3.101 -10.570 -9.839 1.00 94.88 163 THR A CA 1
ATOM 1362 C C . THR A 1 163 ? -3.053 -11.387 -11.128 1.00 94.88 163 THR A C 1
ATOM 1364 O O . THR A 1 163 ? -2.585 -10.865 -12.130 1.00 94.88 163 THR A O 1
ATOM 1367 N N . ASN A 1 164 ? -3.584 -12.614 -11.155 1.00 95.56 164 ASN A N 1
ATOM 1368 C CA . ASN A 1 164 ? -3.587 -13.429 -12.375 1.00 95.56 164 ASN A CA 1
ATOM 1369 C C . ASN A 1 164 ? -4.395 -12.792 -13.513 1.00 95.56 164 ASN A C 1
ATOM 1371 O O . ASN A 1 164 ? -3.892 -12.709 -14.627 1.00 95.56 164 ASN A O 1
ATOM 1375 N N . LYS A 1 165 ? -5.605 -12.285 -13.236 1.00 94.88 165 LYS A N 1
ATOM 1376 C CA . LYS A 1 165 ? -6.410 -11.566 -14.244 1.00 94.88 165 LYS A CA 1
ATOM 1377 C C . LYS A 1 165 ? -5.670 -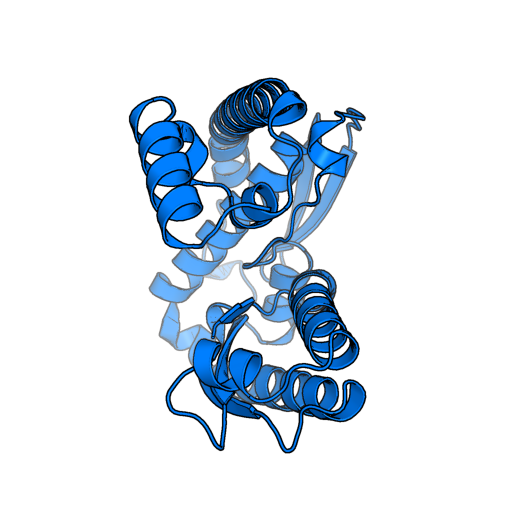10.358 -14.806 1.00 94.88 165 LYS A C 1
ATOM 1379 O O . LYS A 1 165 ? -5.788 -10.036 -15.984 1.00 94.88 165 LYS A O 1
ATOM 1384 N N . TYR A 1 166 ? -4.933 -9.674 -13.942 1.00 94.19 166 TYR A N 1
ATOM 1385 C CA . TYR A 1 166 ? -4.138 -8.514 -14.299 1.00 94.19 166 TYR A CA 1
ATOM 1386 C C . TYR A 1 166 ? -2.910 -8.906 -15.136 1.00 94.19 166 TYR A C 1
ATOM 1388 O O . TYR A 1 166 ? -2.651 -8.273 -16.154 1.00 94.19 166 TYR A O 1
ATOM 1396 N N . LEU A 1 167 ? -2.211 -9.989 -14.791 1.00 93.69 167 LEU A N 1
ATOM 1397 C CA . LEU A 1 167 ? -1.143 -10.538 -15.630 1.00 93.69 167 LEU A CA 1
ATOM 1398 C C . LEU A 1 167 ? -1.667 -10.931 -17.019 1.00 93.69 167 LEU A C 1
ATOM 1400 O O . LEU A 1 167 ? -1.073 -10.529 -18.012 1.00 93.69 167 LEU A O 1
ATOM 1404 N N . GLU A 1 168 ? -2.797 -11.635 -17.102 1.00 94.94 168 GLU A N 1
ATOM 1405 C CA . GLU A 1 168 ? -3.453 -12.000 -18.369 1.00 94.94 168 GLU A CA 1
ATOM 1406 C C . GLU A 1 168 ? -3.817 -10.755 -19.195 1.00 94.94 168 GLU A C 1
ATOM 1408 O O . GLU A 1 168 ? -3.399 -10.617 -20.343 1.00 94.94 168 GLU A O 1
ATOM 1413 N N . SER A 1 169 ? -4.514 -9.788 -18.588 1.00 93.44 169 SER A N 1
ATOM 1414 C CA . SER A 1 169 ? -4.991 -8.577 -19.277 1.00 93.44 169 SER A CA 1
ATOM 1415 C C . SER A 1 169 ? -3.863 -7.721 -19.859 1.00 93.44 169 SER A C 1
ATOM 1417 O O . SER A 1 169 ? -4.061 -7.043 -20.866 1.00 93.44 169 SER A O 1
ATOM 1419 N N . PHE A 1 170 ? -2.688 -7.735 -19.227 1.00 91.44 170 PHE A N 1
ATOM 1420 C CA . PHE A 1 170 ? -1.514 -6.986 -19.673 1.00 91.44 170 PHE A CA 1
ATOM 1421 C C . PHE A 1 170 ? -0.521 -7.835 -20.492 1.00 91.44 170 PHE A C 1
ATOM 1423 O O . PHE A 1 170 ? 0.491 -7.301 -20.945 1.00 91.44 170 PHE A O 1
ATOM 1430 N N . GLY A 1 171 ? -0.820 -9.119 -20.740 1.00 89.94 171 GLY A N 1
ATOM 1431 C CA . GLY A 1 171 ? -0.011 -10.013 -21.579 1.00 89.94 171 GLY A CA 1
ATOM 1432 C C . GLY A 1 171 ? 1.239 -10.586 -20.901 1.00 89.94 171 GLY A C 1
ATOM 1433 O O . GLY A 1 171 ? 2.221 -10.867 -21.581 1.00 89.94 171 GLY A O 1
ATOM 1434 N N . PHE A 1 172 ? 1.209 -10.746 -19.577 1.00 90.75 172 PHE A N 1
ATOM 1435 C CA . PHE A 1 172 ? 2.323 -11.194 -18.730 1.00 90.75 172 PHE A CA 1
ATOM 1436 C C . PHE A 1 172 ? 2.137 -12.580 -18.105 1.00 90.75 172 PHE A C 1
ATOM 1438 O O . PHE A 1 172 ? 2.983 -13.021 -17.326 1.00 90.75 172 PHE A O 1
ATOM 1445 N N . GLU A 1 173 ? 1.043 -13.279 -18.405 1.00 92.38 173 GLU A N 1
ATOM 1446 C CA . GLU A 1 173 ? 0.738 -14.580 -17.794 1.00 92.38 173 GLU A CA 1
ATOM 1447 C C . GLU A 1 173 ? 1.823 -15.642 -18.044 1.00 92.38 173 GLU A C 1
ATOM 1449 O O . GLU A 1 173 ? 2.104 -16.452 -17.161 1.00 92.38 173 GLU A O 1
ATOM 1454 N N . GLU A 1 174 ? 2.480 -15.615 -19.207 1.00 90.00 174 GLU A N 1
ATOM 1455 C CA . GLU A 1 174 ? 3.574 -16.532 -19.563 1.00 90.00 174 GLU A CA 1
ATOM 1456 C C . GLU A 1 174 ? 4.948 -16.057 -19.069 1.00 90.00 174 GLU A C 1
ATOM 1458 O O . GLU A 1 174 ? 5.888 -16.847 -18.986 1.00 90.00 174 GLU A O 1
ATOM 1463 N N . ASP A 1 175 ? 5.058 -14.786 -18.685 1.00 88.81 175 ASP A N 1
ATOM 1464 C CA . ASP A 1 175 ? 6.314 -14.156 -18.277 1.00 88.81 175 ASP A CA 1
ATOM 1465 C C . ASP A 1 175 ? 6.542 -14.285 -16.759 1.00 88.81 175 ASP A C 1
ATOM 1467 O O . ASP A 1 175 ? 7.669 -14.509 -16.300 1.00 88.81 175 ASP A O 1
ATOM 1471 N N . PHE A 1 176 ? 5.462 -14.201 -15.975 1.00 91.69 176 PHE A N 1
ATOM 1472 C CA . PHE A 1 176 ? 5.512 -14.124 -14.517 1.00 91.69 176 PHE A CA 1
ATOM 1473 C C . PHE A 1 176 ? 4.683 -15.197 -13.817 1.00 91.69 176 PHE A C 1
ATOM 1475 O O . PHE A 1 176 ? 3.629 -15.628 -14.277 1.00 91.69 176 PHE A O 1
ATOM 1482 N N . GLU A 1 177 ? 5.146 -15.588 -12.633 1.00 92.94 177 GLU A N 1
ATOM 1483 C CA . GLU A 1 177 ? 4.377 -16.370 -11.671 1.00 92.94 177 GLU A CA 1
ATOM 1484 C C . GLU A 1 177 ? 4.327 -15.675 -10.307 1.00 92.94 177 GLU A C 1
ATOM 1486 O O . GLU A 1 177 ? 5.222 -14.911 -9.933 1.00 92.94 177 GLU A O 1
ATOM 1491 N N . ILE A 1 178 ? 3.278 -15.963 -9.534 1.00 95.00 178 ILE A N 1
ATOM 1492 C CA . ILE A 1 178 ? 3.188 -15.518 -8.143 1.00 95.00 178 ILE A CA 1
ATOM 1493 C C . ILE A 1 178 ? 4.074 -16.421 -7.285 1.00 95.00 178 ILE A C 1
ATOM 1495 O O . ILE A 1 178 ? 3.754 -17.588 -7.057 1.00 95.00 178 ILE A O 1
ATOM 1499 N N . LYS A 1 179 ? 5.165 -15.856 -6.770 1.00 94.12 179 LYS A N 1
ATOM 1500 C CA . LYS A 1 179 ? 6.107 -16.541 -5.879 1.00 94.12 179 LYS A CA 1
ATOM 1501 C C . LYS A 1 179 ? 5.626 -16.572 -4.434 1.00 94.12 179 LYS A C 1
ATOM 1503 O O . LYS A 1 179 ? 5.809 -17.576 -3.754 1.00 94.12 179 LYS A O 1
ATOM 1508 N N . ASP A 1 180 ? 5.075 -15.461 -3.953 1.00 94.56 180 ASP A N 1
ATOM 1509 C CA . ASP A 1 180 ? 4.644 -15.303 -2.561 1.00 94.56 180 ASP A CA 1
ATOM 1510 C C . ASP A 1 180 ? 3.444 -14.353 -2.470 1.00 94.56 180 ASP A C 1
ATOM 1512 O O . ASP A 1 180 ? 3.318 -13.416 -3.260 1.00 94.56 180 ASP A O 1
ATOM 1516 N N . ILE A 1 181 ? 2.575 -14.587 -1.488 1.00 94.44 181 ILE A N 1
ATOM 1517 C CA . ILE A 1 181 ? 1.462 -13.701 -1.135 1.00 94.44 181 ILE A CA 1
ATOM 1518 C C . ILE A 1 181 ? 1.522 -13.474 0.371 1.00 94.44 181 ILE A C 1
ATOM 1520 O O . ILE A 1 181 ? 1.499 -14.425 1.146 1.00 94.44 181 ILE A O 1
ATOM 1524 N N . ARG A 1 182 ? 1.539 -12.204 0.782 1.00 91.94 182 ARG A N 1
ATOM 1525 C CA . ARG A 1 182 ? 1.363 -11.795 2.179 1.00 91.94 182 ARG A CA 1
ATOM 1526 C C . ARG A 1 182 ? 0.015 -11.114 2.305 1.00 91.94 182 ARG A C 1
ATOM 1528 O O . ARG A 1 182 ? -0.110 -9.901 2.125 1.00 91.94 182 ARG A O 1
ATOM 1535 N N . GLU A 1 183 ? -0.984 -11.924 2.608 1.00 90.75 183 GLU A N 1
ATOM 1536 C CA . GLU A 1 183 ? -2.397 -11.599 2.498 1.00 90.75 183 GLU A CA 1
ATOM 1537 C C . GLU A 1 183 ? -2.794 -10.331 3.262 1.00 90.75 183 GLU A C 1
ATOM 1539 O O . GLU A 1 183 ? -3.325 -9.385 2.687 1.00 90.75 183 GLU A O 1
ATOM 1544 N N . PHE A 1 184 ? -2.424 -10.249 4.536 1.00 89.00 184 PHE A N 1
ATOM 1545 C CA . PHE A 1 184 ? -2.824 -9.154 5.418 1.00 89.00 184 PHE A CA 1
ATOM 1546 C C . PHE A 1 184 ? -2.105 -7.828 5.167 1.00 89.00 184 PHE A C 1
ATOM 1548 O O . PHE A 1 184 ? -2.512 -6.807 5.709 1.00 89.00 184 PHE A O 1
ATOM 1555 N N . ASN A 1 185 ? -1.032 -7.838 4.377 1.00 84.94 185 ASN A N 1
ATOM 1556 C CA . ASN A 1 185 ? -0.355 -6.617 3.939 1.00 84.94 185 ASN A CA 1
ATOM 1557 C C . ASN A 1 185 ? -0.677 -6.290 2.474 1.00 84.94 185 ASN A C 1
ATOM 1559 O O . ASN A 1 185 ? -0.132 -5.322 1.952 1.00 84.94 185 ASN A O 1
ATOM 1563 N N . MET A 1 186 ? -1.506 -7.106 1.809 1.00 90.62 186 MET A N 1
ATOM 1564 C CA . MET A 1 186 ? -1.809 -7.000 0.381 1.00 90.62 186 MET A CA 1
ATOM 1565 C C . MET A 1 186 ? -0.542 -6.993 -0.491 1.00 90.62 186 MET A C 1
ATOM 1567 O O . MET A 1 186 ? -0.465 -6.275 -1.481 1.00 90.62 186 MET A O 1
ATOM 1571 N N . VAL A 1 187 ? 0.482 -7.767 -0.117 1.00 91.12 187 VAL A N 1
ATOM 1572 C CA . VAL A 1 187 ? 1.736 -7.841 -0.883 1.00 91.12 187 VAL A CA 1
ATOM 1573 C C . VAL A 1 187 ? 1.739 -9.105 -1.726 1.00 91.12 187 VAL A C 1
ATOM 1575 O O . VAL A 1 187 ? 1.550 -10.200 -1.197 1.00 91.12 187 VAL A O 1
ATOM 1578 N N . VAL A 1 188 ? 2.026 -8.962 -3.014 1.00 93.88 188 VAL A N 1
ATOM 1579 C CA . VAL A 1 188 ? 2.252 -10.072 -3.937 1.00 93.88 188 VAL A CA 1
ATOM 1580 C C . VAL A 1 188 ? 3.671 -9.968 -4.471 1.00 93.88 188 VAL A C 1
ATOM 1582 O O . VAL A 1 188 ? 4.079 -8.918 -4.960 1.00 93.88 188 VAL A O 1
ATOM 1585 N N . LYS A 1 189 ? 4.440 -11.052 -4.363 1.00 93.12 189 LYS A N 1
ATOM 1586 C CA . LYS A 1 189 ? 5.761 -11.133 -4.981 1.00 93.12 189 LYS A CA 1
ATOM 1587 C C . LYS A 1 189 ? 5.667 -11.894 -6.291 1.00 93.12 189 LYS A C 1
ATOM 1589 O O . LYS A 1 189 ? 5.281 -13.066 -6.289 1.00 93.12 189 LYS A O 1
ATOM 1594 N N . LEU A 1 190 ? 6.044 -11.240 -7.381 1.00 92.25 190 LEU A N 1
ATOM 1595 C CA . LEU A 1 190 ? 6.165 -11.879 -8.683 1.00 92.25 190 LEU A CA 1
ATOM 1596 C C . LEU A 1 190 ? 7.579 -12.421 -8.868 1.00 92.25 190 LEU A C 1
ATOM 1598 O O . LEU A 1 190 ? 8.532 -11.981 -8.228 1.00 92.25 190 LEU A O 1
ATOM 1602 N N . LYS A 1 191 ? 7.703 -13.439 -9.711 1.00 91.19 191 LYS A N 1
ATOM 1603 C CA . LYS A 1 191 ? 8.987 -13.971 -10.149 1.00 91.19 191 LYS A CA 1
ATOM 1604 C C . LYS A 1 191 ? 8.920 -14.212 -11.655 1.00 91.19 191 LYS A C 1
ATOM 1606 O O . LYS A 1 191 ? 7.938 -14.802 -12.111 1.00 91.19 191 LYS A O 1
ATOM 1611 N N . PRO A 1 192 ? 9.940 -13.798 -12.419 1.00 90.38 192 PRO A N 1
ATOM 1612 C CA . PRO A 1 192 ? 10.077 -14.220 -13.803 1.00 90.38 192 PRO A CA 1
ATOM 1613 C C . PRO A 1 192 ? 10.160 -15.747 -13.891 1.00 90.38 192 PRO A C 1
ATOM 1615 O O . PRO A 1 192 ? 10.918 -16.380 -13.150 1.00 90.38 192 PRO A O 1
ATOM 1618 N N . LYS A 1 193 ? 9.399 -16.356 -14.800 1.00 89.88 193 LYS A N 1
ATOM 1619 C CA . LYS A 1 193 ? 9.402 -17.819 -14.973 1.00 89.88 193 LYS A CA 1
ATOM 1620 C C . LYS A 1 193 ? 10.708 -18.333 -15.583 1.00 89.88 193 LYS A C 1
ATOM 1622 O O . LYS A 1 193 ? 11.213 -19.373 -15.167 1.00 89.88 193 LYS A O 1
ATOM 1627 N N . ASN A 1 194 ? 11.256 -17.585 -16.540 1.00 85.94 194 ASN A N 1
ATOM 1628 C CA . ASN A 1 194 ? 12.375 -18.012 -17.389 1.00 85.94 194 ASN A CA 1
ATOM 1629 C C . ASN A 1 194 ? 13.711 -17.325 -17.060 1.00 85.94 194 ASN A C 1
ATOM 1631 O O . ASN A 1 194 ? 14.669 -17.478 -17.813 1.00 85.94 194 ASN A O 1
ATOM 1635 N N . TYR A 1 195 ? 13.775 -16.560 -15.966 1.00 83.06 195 TYR A N 1
ATOM 1636 C CA . TYR A 1 195 ? 14.947 -15.766 -15.596 1.00 83.06 195 TYR A CA 1
ATOM 1637 C C . TYR A 1 195 ? 15.241 -15.875 -14.104 1.00 83.06 195 TYR A C 1
ATOM 1639 O O . TYR A 1 195 ? 14.330 -16.062 -13.291 1.00 83.06 195 TYR A O 1
ATOM 1647 N N . ASP A 1 196 ? 16.513 -15.721 -13.740 1.00 80.62 196 ASP A N 1
ATOM 1648 C CA . ASP A 1 196 ? 16.939 -15.777 -12.341 1.00 80.62 196 ASP A CA 1
ATOM 1649 C C . ASP A 1 196 ? 16.611 -14.477 -11.593 1.00 80.62 196 ASP A C 1
ATOM 1651 O O . ASP A 1 196 ? 16.459 -14.487 -10.367 1.00 80.62 196 ASP A O 1
ATOM 1655 N N . SER A 1 197 ? 16.461 -13.364 -12.322 1.00 78.69 197 SER A N 1
ATOM 1656 C CA . SER A 1 197 ? 16.117 -12.058 -11.762 1.00 78.69 197 SER A CA 1
ATOM 1657 C C . SER A 1 197 ? 15.225 -11.221 -12.685 1.00 78.69 197 SER A C 1
ATOM 1659 O O . SER A 1 197 ? 15.091 -11.498 -13.880 1.00 78.69 197 SER A O 1
ATOM 1661 N N . ILE A 1 198 ? 14.594 -10.192 -12.112 1.00 76.56 198 ILE A N 1
ATOM 1662 C CA . ILE A 1 198 ? 13.764 -9.240 -12.860 1.00 76.56 198 ILE A CA 1
ATOM 1663 C C . ILE A 1 198 ? 14.617 -8.387 -13.811 1.00 76.56 198 ILE A C 1
ATOM 1665 O O . ILE A 1 198 ? 14.186 -8.073 -14.916 1.00 76.56 198 ILE A O 1
ATOM 1669 N N . GLU A 1 199 ? 15.854 -8.075 -13.420 1.00 75.25 199 GLU A N 1
ATOM 1670 C CA . GLU A 1 199 ? 16.821 -7.353 -14.249 1.00 75.25 199 GLU A CA 1
ATOM 1671 C C . GLU A 1 199 ? 17.143 -8.157 -15.510 1.00 75.25 199 GLU A C 1
ATOM 1673 O O . GLU A 1 199 ? 17.021 -7.635 -16.614 1.00 75.25 199 GLU A O 1
ATOM 1678 N N . GLN A 1 200 ? 17.425 -9.458 -15.365 1.00 77.50 200 GLN A N 1
ATOM 1679 C CA . GLN A 1 200 ? 17.646 -10.346 -16.509 1.00 77.50 200 GLN A CA 1
ATOM 1680 C C . GLN A 1 200 ? 16.413 -10.461 -17.412 1.00 77.50 200 GLN A C 1
ATOM 1682 O O . GLN A 1 200 ? 16.555 -10.582 -18.630 1.00 77.50 200 GLN A O 1
ATOM 1687 N N . PHE A 1 201 ? 15.206 -10.445 -16.839 1.00 80.62 201 PHE A N 1
ATOM 1688 C CA . PHE A 1 201 ? 13.975 -10.425 -17.626 1.00 80.62 201 PHE A CA 1
ATOM 1689 C C . PHE A 1 201 ? 13.910 -9.163 -18.498 1.00 80.62 201 PHE A C 1
ATOM 1691 O O . PHE A 1 201 ? 13.722 -9.281 -19.707 1.00 80.62 201 PHE A O 1
ATOM 1698 N N . TYR A 1 202 ? 14.151 -7.978 -17.928 1.00 76.94 202 TYR A N 1
ATOM 1699 C CA . TYR A 1 202 ? 14.127 -6.720 -18.683 1.00 76.94 202 TYR A CA 1
ATOM 1700 C C . TYR A 1 202 ? 15.253 -6.590 -19.709 1.00 76.94 202 TYR A C 1
ATOM 1702 O O . TYR A 1 202 ? 15.015 -6.089 -20.804 1.00 76.94 202 TYR A O 1
ATOM 1710 N N . GLU A 1 203 ? 16.459 -7.063 -19.392 1.00 74.31 203 GLU A N 1
ATOM 1711 C CA . GLU A 1 203 ? 17.599 -7.043 -20.317 1.00 74.31 203 GLU A CA 1
ATOM 1712 C C . GLU A 1 203 ? 17.357 -7.917 -21.559 1.00 74.31 203 GLU A C 1
ATOM 1714 O O . GLU A 1 203 ? 17.795 -7.569 -22.654 1.00 74.31 203 GLU A O 1
ATOM 1719 N N . ASN A 1 204 ? 16.637 -9.035 -21.411 1.00 70.88 204 ASN A N 1
ATOM 1720 C CA . ASN A 1 204 ? 16.395 -9.992 -22.496 1.00 70.88 204 ASN A CA 1
ATOM 1721 C C . ASN A 1 204 ? 15.042 -9.806 -23.216 1.00 70.88 204 ASN A C 1
ATOM 1723 O O . ASN A 1 204 ? 14.880 -10.316 -24.324 1.00 70.88 204 ASN A O 1
ATOM 1727 N N . HIS A 1 205 ? 14.084 -9.080 -22.625 1.00 63.72 205 HIS A N 1
ATOM 1728 C CA . HIS A 1 205 ? 12.780 -8.722 -23.210 1.00 63.72 205 HIS A CA 1
ATOM 1729 C C . HIS A 1 205 ? 12.679 -7.204 -23.467 1.00 63.72 205 HIS A C 1
ATOM 1731 O O . HIS A 1 205 ? 11.777 -6.521 -22.983 1.00 63.72 205 HIS A O 1
ATOM 1737 N N . LEU A 1 206 ? 13.629 -6.683 -24.249 1.00 56.31 206 LEU A N 1
ATOM 1738 C CA . LEU A 1 206 ? 13.779 -5.276 -24.650 1.00 56.31 206 LEU A CA 1
ATOM 1739 C C . LEU A 1 206 ? 12.741 -4.809 -25.693 1.00 56.31 206 LEU A C 1
ATOM 1741 O O . LEU A 1 206 ? 13.102 -4.295 -26.751 1.00 56.31 206 LEU A O 1
ATOM 1745 N N . ASP A 1 207 ? 11.447 -4.935 -25.411 1.00 69.56 207 ASP A N 1
ATOM 1746 C CA . ASP A 1 207 ? 10.497 -3.999 -26.014 1.00 69.56 207 ASP A CA 1
ATOM 1747 C C . ASP A 1 207 ? 10.001 -3.033 -24.924 1.00 69.56 207 ASP A C 1
ATOM 1749 O O . ASP A 1 207 ? 9.628 -3.427 -23.814 1.00 69.56 207 ASP A O 1
ATOM 1753 N N . LEU A 1 208 ? 10.092 -1.733 -25.218 1.00 73.19 208 LEU A N 1
ATOM 1754 C CA . LEU A 1 208 ? 9.684 -0.667 -24.299 1.00 73.19 208 LEU A CA 1
ATOM 1755 C C . LEU A 1 208 ? 8.190 -0.770 -23.951 1.00 73.19 208 LEU A C 1
ATOM 1757 O O . LEU A 1 208 ? 7.791 -0.412 -22.846 1.00 73.19 208 LEU A O 1
ATOM 1761 N N . GLU A 1 209 ? 7.377 -1.323 -24.853 1.00 80.44 209 GLU A N 1
ATOM 1762 C CA . GLU A 1 209 ? 5.935 -1.481 -24.680 1.00 80.44 209 GLU A CA 1
ATOM 1763 C C . GLU A 1 209 ? 5.599 -2.480 -23.555 1.00 80.44 209 GLU A C 1
ATOM 1765 O O . GLU A 1 209 ? 4.707 -2.216 -22.748 1.00 80.44 209 GLU A O 1
ATOM 1770 N N . LYS A 1 210 ? 6.324 -3.599 -23.432 1.00 81.06 210 LYS A N 1
ATOM 1771 C CA . LYS A 1 210 ? 6.203 -4.558 -22.327 1.00 81.06 210 LYS A CA 1
ATOM 1772 C C . LYS A 1 210 ? 6.665 -3.934 -21.014 1.00 81.06 210 LYS A C 1
ATOM 1774 O O . LYS A 1 210 ? 5.990 -4.084 -20.001 1.00 81.06 210 LYS A O 1
ATOM 1779 N N . ILE A 1 211 ? 7.770 -3.194 -20.996 1.00 80.88 211 ILE A N 1
ATOM 1780 C CA . ILE A 1 211 ? 8.216 -2.522 -19.764 1.00 80.88 211 ILE A CA 1
ATOM 1781 C C . ILE A 1 211 ? 7.146 -1.536 -19.274 1.00 80.88 211 ILE A C 1
ATOM 1783 O O . ILE A 1 211 ? 6.789 -1.539 -18.092 1.00 80.88 211 ILE A O 1
ATOM 1787 N N . ASP A 1 212 ? 6.583 -0.742 -20.181 1.00 82.62 212 ASP A N 1
ATOM 1788 C CA . ASP A 1 212 ? 5.546 0.230 -19.848 1.00 82.62 212 ASP A CA 1
ATOM 1789 C C . ASP A 1 212 ? 4.254 -0.452 -19.392 1.00 82.62 212 ASP A C 1
ATOM 1791 O O . ASP A 1 212 ? 3.699 -0.080 -18.356 1.00 82.62 212 ASP A O 1
ATOM 1795 N N . LYS A 1 213 ? 3.812 -1.518 -20.073 1.00 88.00 213 LYS A N 1
ATOM 1796 C CA . LYS A 1 213 ? 2.664 -2.330 -19.632 1.00 88.00 213 LYS A CA 1
ATOM 1797 C C . LYS A 1 213 ? 2.861 -2.878 -18.221 1.00 88.00 213 LYS A C 1
ATOM 1799 O O . LYS A 1 213 ? 1.917 -2.847 -17.434 1.00 88.00 213 LYS A O 1
ATOM 1804 N N . TYR A 1 214 ? 4.062 -3.343 -17.873 1.00 86.69 214 TYR A N 1
ATOM 1805 C CA . TYR A 1 214 ? 4.344 -3.855 -16.531 1.00 86.69 214 TYR A CA 1
ATOM 1806 C C . TYR A 1 214 ? 4.291 -2.751 -15.470 1.00 86.69 214 TYR A C 1
ATOM 1808 O O . TYR A 1 214 ? 3.682 -2.917 -14.409 1.00 86.69 214 TYR A O 1
ATOM 1816 N N . LYS A 1 215 ? 4.882 -1.586 -15.759 1.00 85.06 215 LYS A N 1
ATOM 1817 C CA . LYS A 1 215 ? 4.815 -0.420 -14.866 1.00 85.06 215 LYS A CA 1
ATOM 1818 C C . LYS A 1 215 ? 3.370 0.034 -14.653 1.00 85.06 215 LYS A C 1
ATOM 1820 O O . LYS A 1 215 ? 2.975 0.291 -13.517 1.00 85.06 215 LYS A O 1
ATOM 1825 N N . ILE A 1 216 ? 2.572 0.068 -15.721 1.00 86.94 216 ILE A N 1
ATOM 1826 C CA . ILE A 1 216 ? 1.149 0.419 -15.676 1.00 86.94 216 ILE A CA 1
ATOM 1827 C C . ILE A 1 216 ? 0.367 -0.607 -14.847 1.00 86.94 216 ILE A C 1
ATOM 1829 O O . ILE A 1 216 ? -0.416 -0.223 -13.981 1.00 86.94 216 ILE A O 1
ATOM 1833 N N . LEU A 1 217 ? 0.613 -1.903 -15.049 1.00 89.69 217 LEU A N 1
ATOM 1834 C CA . LEU A 1 217 ? 0.013 -2.977 -14.261 1.00 89.69 217 LEU A CA 1
ATOM 1835 C C . LEU A 1 217 ? 0.256 -2.790 -12.757 1.00 89.69 217 LEU A C 1
ATOM 1837 O O . LEU A 1 217 ? -0.677 -2.844 -11.951 1.00 89.69 217 LEU A O 1
ATOM 1841 N N . LYS A 1 218 ? 1.518 -2.556 -12.385 1.00 88.06 218 LYS A N 1
ATOM 1842 C CA . LYS A 1 218 ? 1.937 -2.319 -11.001 1.00 88.06 218 LYS A CA 1
ATOM 1843 C C . LYS A 1 218 ? 1.265 -1.075 -10.424 1.00 88.06 218 LYS A C 1
ATOM 1845 O O . LYS A 1 218 ? 0.775 -1.129 -9.297 1.00 88.06 218 LYS A O 1
ATOM 1850 N N . ALA A 1 219 ? 1.190 0.009 -11.198 1.00 84.31 219 ALA A N 1
ATOM 1851 C CA . ALA A 1 219 ? 0.488 1.224 -10.801 1.00 84.31 219 ALA A CA 1
ATOM 1852 C C . ALA A 1 219 ? -1.000 0.948 -10.526 1.00 84.31 219 ALA A C 1
ATOM 1854 O O . ALA A 1 219 ? -1.454 1.239 -9.425 1.00 84.31 219 ALA A O 1
ATOM 1855 N N . TYR A 1 220 ? -1.719 0.299 -11.450 1.00 87.12 220 TYR A N 1
ATOM 1856 C CA . TYR A 1 220 ? -3.137 -0.041 -11.273 1.00 87.12 220 TYR A CA 1
ATOM 1857 C C . TYR A 1 220 ? -3.392 -0.913 -10.043 1.00 87.12 220 TYR A C 1
ATOM 1859 O O . TYR A 1 220 ? -4.323 -0.666 -9.281 1.00 87.12 220 TYR A O 1
ATOM 1867 N N . LEU A 1 221 ? -2.573 -1.940 -9.815 1.00 87.31 221 LEU A N 1
ATOM 1868 C CA . LEU A 1 221 ? -2.760 -2.822 -8.663 1.00 87.31 221 LEU A CA 1
ATOM 1869 C C . LEU A 1 221 ? -2.554 -2.092 -7.328 1.00 87.31 221 LEU A C 1
ATOM 1871 O O . LEU A 1 221 ? -3.282 -2.361 -6.368 1.00 87.31 221 LEU A O 1
ATOM 1875 N N . ILE A 1 222 ? -1.635 -1.125 -7.284 1.00 84.25 222 ILE A N 1
ATOM 1876 C CA . ILE A 1 222 ? -1.405 -0.286 -6.105 1.00 84.25 222 ILE A CA 1
ATOM 1877 C C . ILE A 1 222 ? -2.531 0.740 -5.925 1.00 84.25 222 ILE A C 1
ATOM 1879 O O . ILE A 1 222 ? -3.027 0.881 -4.807 1.00 84.25 222 ILE A O 1
ATOM 1883 N N . THR A 1 223 ? -2.939 1.452 -6.979 1.00 76.56 223 THR A N 1
ATOM 1884 C CA . THR A 1 223 ? -3.924 2.541 -6.866 1.00 76.56 223 THR A CA 1
ATOM 1885 C C . THR A 1 223 ? -5.332 2.026 -6.607 1.00 76.56 223 THR A C 1
ATOM 1887 O O . THR A 1 223 ? -6.021 2.564 -5.741 1.00 76.56 223 THR A O 1
ATOM 1890 N N . GLU A 1 224 ? -5.735 0.953 -7.288 1.00 78.62 224 GLU A N 1
ATOM 1891 C CA . GLU A 1 224 ? -7.134 0.515 -7.291 1.00 78.62 224 GLU A CA 1
ATOM 1892 C C . GLU A 1 224 ? -7.411 -0.559 -6.243 1.00 78.62 224 GLU A C 1
ATOM 1894 O O . GLU A 1 224 ? -8.485 -0.583 -5.645 1.00 78.62 224 GLU A O 1
ATOM 1899 N N . PHE A 1 225 ? -6.439 -1.437 -5.982 1.00 78.50 225 PHE A N 1
ATOM 1900 C CA . PHE A 1 225 ? -6.633 -2.585 -5.089 1.00 78.50 225 PHE A CA 1
ATOM 1901 C C . PHE A 1 225 ? -5.722 -2.570 -3.871 1.00 78.50 225 PHE A C 1
ATOM 1903 O O . PHE A 1 225 ? -5.824 -3.466 -3.032 1.00 78.50 225 PHE A O 1
ATOM 1910 N N . SER A 1 226 ? -4.858 -1.554 -3.740 1.00 83.31 226 SER A N 1
ATOM 1911 C CA . SER A 1 226 ? -3.896 -1.456 -2.635 1.00 83.31 226 SER A CA 1
ATOM 1912 C C . SER A 1 226 ? -2.943 -2.653 -2.564 1.00 83.31 226 SER A C 1
ATOM 1914 O O . SER A 1 226 ? -2.443 -2.981 -1.487 1.00 83.31 226 SER A O 1
ATOM 1916 N N . ILE A 1 227 ? -2.720 -3.325 -3.699 1.00 87.56 227 ILE A N 1
ATOM 1917 C CA . ILE A 1 227 ? -1.871 -4.508 -3.809 1.00 87.56 227 ILE A CA 1
ATOM 1918 C C . ILE A 1 227 ? -0.457 -4.048 -4.148 1.00 87.56 227 ILE A C 1
ATOM 1920 O O . ILE A 1 227 ? -0.190 -3.578 -5.252 1.00 87.56 227 ILE A O 1
ATOM 1924 N N . ALA A 1 228 ? 0.470 -4.205 -3.208 1.00 85.50 228 ALA A N 1
ATOM 1925 C CA . ALA A 1 228 ? 1.883 -3.976 -3.468 1.00 85.50 228 ALA A CA 1
ATOM 1926 C C . ALA A 1 228 ? 2.471 -5.156 -4.248 1.00 85.50 228 ALA A C 1
ATOM 1928 O O . ALA A 1 228 ? 2.535 -6.269 -3.726 1.00 85.50 228 ALA A O 1
ATOM 1929 N N . ILE A 1 229 ? 2.961 -4.900 -5.462 1.00 82.88 229 ILE A N 1
ATOM 1930 C CA . ILE A 1 229 ? 3.782 -5.865 -6.199 1.00 82.88 229 ILE A CA 1
ATOM 1931 C C . ILE A 1 229 ? 5.258 -5.640 -5.880 1.00 82.88 229 ILE A C 1
ATOM 1933 O O . ILE A 1 229 ? 5.775 -4.532 -6.043 1.00 82.88 229 ILE A O 1
ATOM 1937 N N . ILE A 1 230 ? 5.931 -6.704 -5.448 1.00 82.94 230 ILE A N 1
ATOM 1938 C CA . ILE A 1 230 ? 7.379 -6.737 -5.231 1.00 82.94 230 ILE A CA 1
ATOM 1939 C C . ILE A 1 230 ? 7.997 -7.737 -6.209 1.00 82.94 230 ILE A C 1
ATOM 1941 O O . ILE A 1 230 ? 7.461 -8.826 -6.404 1.00 82.94 230 ILE A O 1
ATOM 1945 N N . ASP A 1 231 ? 9.133 -7.365 -6.781 1.00 73.69 231 ASP A N 1
ATOM 1946 C CA . ASP A 1 231 ? 9.910 -8.175 -7.721 1.00 73.69 231 ASP A CA 1
ATOM 1947 C C . ASP A 1 231 ? 10.971 -9.007 -6.959 1.00 73.69 231 ASP A C 1
ATOM 1949 O O . ASP A 1 231 ? 11.422 -8.576 -5.868 1.00 73.69 231 ASP A O 1
#